Protein AF-A0A819CS83-F1 (afdb_monomer_lite)

Secondary structure (DSSP, 8-state):
-HHHHHHHHHHHHT-HHHHHHHHHHHHHHHHHHSTT---HHHHHHHHHHHHHHHHTT-HHHHHHHHHHHHHHHHHHS-SS-HHHHHHHHHHHHHHHHTT-HHHHHHHHHHHHHHHHHHS-TT-HHHHHHHHHHHHHHHHHHHHHHHHHHHHHHHHHHHHHHHHHHHHHTT---HHHH-HHHHHHHHHHHHHHHHHHHHHHHHHHHHHHHHH-S-HHHHHHS-HHHHHHHHHHHHHHHHHHTHHHHHHEE--TTSPPPEE-TTTTHHHHHHHHHHHHT--

Radius of gyratio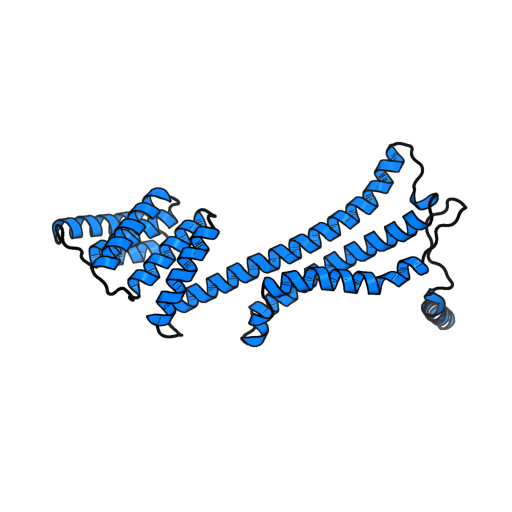n: 30.94 Å; chains: 1; bounding box: 61×45×96 Å

Foldseek 3Di:
DVLQVVLVVCVVVVNLVSSLVSLVVQLVVCCVVQPPHLDLSNLVSLQSNLLSCLVVVVLVSNVVSLVVSLVSCPVPDPPQDLVNLVSLQSQLSSCVSVVVNVRNVVSLVVSQVSCVVHHDPPDPVNVVSVVVVLVVLLVLLLVLLQVQLVVLVVQLVCLVVVQVVCVVVVHQRCQQAPWQSVLVSVLSNVLSNVSNVVSVVVSVLLVCLSPDPDPVSNVCSGSVNSVVCSVVVSVVSSVVSVLSSVQWTHDNPSDGIDGHCPSPVVVVVVVVVVVVVVD

Structure (mmCIF, N/CA/C/O backbone):
data_AF-A0A819CS83-F1
#
_entry.id   AF-A0A819CS83-F1
#
loop_
_atom_site.group_PDB
_atom_site.id
_atom_site.type_symbol
_atom_site.label_atom_id
_atom_site.label_alt_id
_atom_site.label_comp_id
_atom_site.label_asym_id
_atom_site.label_entity_id
_atom_site.label_seq_id
_atom_site.pdbx_PDB_ins_code
_atom_site.Cartn_x
_atom_site.Cartn_y
_atom_site.Cartn_z
_atom_site.occupancy
_atom_site.B_iso_or_equiv
_atom_site.auth_seq_id
_atom_site.auth_comp_id
_atom_site.auth_asym_id
_atom_site.auth_atom_id
_atom_site.pdbx_PDB_model_num
ATOM 1 N N . MET A 1 1 ? -28.043 0.529 27.296 1.00 62.84 1 MET A N 1
ATOM 2 C CA . MET A 1 1 ? -27.694 -0.364 26.162 1.00 62.84 1 MET A CA 1
ATOM 3 C C . MET A 1 1 ? -28.524 -0.115 24.896 1.00 62.84 1 MET A C 1
ATOM 5 O O . MET A 1 1 ? -27.968 -0.261 23.821 1.00 62.84 1 MET A O 1
ATOM 9 N N . ARG A 1 2 ? -29.807 0.292 24.959 1.00 78.94 2 ARG A N 1
ATOM 10 C CA . ARG A 1 2 ? -30.591 0.590 23.735 1.00 78.94 2 ARG A CA 1
ATOM 11 C C . ARG A 1 2 ? -29.992 1.707 22.860 1.00 78.94 2 ARG A C 1
ATOM 13 O O . ARG A 1 2 ? -29.845 1.497 21.664 1.00 78.94 2 ARG A O 1
ATOM 20 N N . SER A 1 3 ? -29.593 2.837 23.455 1.00 85.81 3 SER A N 1
ATOM 21 C CA . SER A 1 3 ? -29.055 3.991 22.706 1.00 85.81 3 SER A CA 1
ATOM 22 C C . SER A 1 3 ? -27.759 3.664 21.938 1.00 85.81 3 SER A C 1
ATOM 24 O O . SER A 1 3 ? -27.675 3.906 20.740 1.00 85.81 3 SER A O 1
ATOM 26 N N . ILE A 1 4 ? -26.791 2.982 22.564 1.00 90.69 4 ILE A N 1
ATOM 27 C CA . ILE A 1 4 ? -25.530 2.624 21.887 1.00 90.69 4 ILE A CA 1
ATOM 28 C C . ILE A 1 4 ? -25.719 1.666 20.703 1.00 90.69 4 ILE A C 1
ATOM 30 O O . ILE A 1 4 ? -25.039 1.798 19.688 1.00 90.69 4 ILE A O 1
ATOM 34 N N . ASN A 1 5 ? -26.677 0.738 20.799 1.00 93.31 5 ASN A N 1
ATOM 35 C CA . ASN A 1 5 ? -26.997 -0.173 19.702 1.00 93.31 5 ASN A CA 1
ATOM 36 C C . ASN A 1 5 ? -27.645 0.568 18.522 1.00 93.31 5 ASN A C 1
ATOM 38 O O . ASN A 1 5 ? -27.337 0.250 17.375 1.00 93.31 5 ASN A O 1
ATOM 42 N N . LEU A 1 6 ? -28.494 1.569 18.794 1.00 93.12 6 LEU A N 1
ATOM 43 C CA . LEU A 1 6 ? -29.037 2.460 17.762 1.00 93.12 6 LEU A CA 1
ATOM 44 C C . LEU A 1 6 ? -27.921 3.265 17.094 1.00 93.12 6 LEU A C 1
ATOM 46 O O . LEU A 1 6 ? -27.863 3.308 15.870 1.00 93.12 6 LEU A O 1
ATOM 50 N N . GLY A 1 7 ? -26.984 3.809 17.877 1.00 93.50 7 GLY A N 1
ATOM 51 C CA . GLY A 1 7 ? -25.816 4.504 17.338 1.00 93.50 7 GLY A CA 1
ATOM 52 C C . GLY A 1 7 ? -25.013 3.637 16.363 1.00 93.50 7 GLY A C 1
ATOM 53 O O . GLY A 1 7 ? -24.691 4.071 15.259 1.00 93.50 7 GLY A O 1
ATOM 54 N N . TRP A 1 8 ? -24.747 2.371 16.707 1.00 93.38 8 TRP A N 1
ATOM 55 C CA . TRP A 1 8 ? -24.086 1.444 15.779 1.00 93.38 8 TRP A CA 1
ATOM 56 C C . TRP A 1 8 ? -24.930 1.096 14.552 1.00 93.38 8 TRP A C 1
ATOM 58 O O . TRP A 1 8 ? -24.361 0.886 13.482 1.00 93.38 8 TRP A O 1
ATOM 68 N N . ASN A 1 9 ? -26.255 1.023 14.684 1.00 94.62 9 ASN A N 1
ATOM 69 C CA . ASN A 1 9 ? -27.144 0.772 13.554 1.00 94.62 9 ASN A CA 1
ATOM 70 C C . ASN A 1 9 ? -27.087 1.931 12.543 1.00 94.62 9 ASN A C 1
ATOM 72 O O . ASN A 1 9 ? -26.753 1.693 11.385 1.00 94.62 9 ASN A O 1
ATOM 76 N N . TYR A 1 10 ? -27.263 3.177 12.994 1.00 94.25 10 TYR A N 1
ATOM 77 C CA . TYR A 1 10 ? -27.145 4.359 12.130 1.00 94.25 10 TYR A CA 1
ATOM 78 C C . TYR A 1 10 ? -25.762 4.489 11.500 1.00 94.25 10 TYR A C 1
ATOM 80 O O . TYR A 1 10 ? -25.649 4.741 10.303 1.00 94.25 10 TYR A O 1
ATOM 88 N N . LYS A 1 11 ? -24.702 4.206 12.267 1.00 92.06 11 LYS A N 1
ATOM 89 C CA . LYS A 1 11 ? -23.339 4.197 11.733 1.00 92.06 11 LYS A CA 1
ATOM 90 C C . LYS A 1 11 ? -23.175 3.200 10.581 1.00 92.06 11 LYS A C 1
ATOM 92 O O . LYS A 1 11 ? -22.537 3.523 9.585 1.00 92.06 11 LYS A O 1
ATOM 97 N N . ARG A 1 12 ? -23.754 1.998 10.688 1.00 91.88 12 ARG A N 1
ATOM 98 C CA . ARG A 1 12 ? -23.726 0.998 9.602 1.00 91.88 12 ARG A CA 1
ATOM 99 C C . ARG A 1 12 ? -24.519 1.437 8.371 1.00 91.88 12 ARG A C 1
ATOM 101 O O . ARG A 1 12 ? -24.162 1.031 7.272 1.00 91.88 12 ARG A O 1
ATOM 108 N N . HIS A 1 13 ? -25.557 2.250 8.554 1.00 92.62 13 HIS A N 1
ATOM 109 C CA . HIS A 1 13 ? -26.349 2.826 7.466 1.00 92.62 13 HIS A CA 1
ATOM 110 C C . HIS A 1 13 ? -25.741 4.104 6.860 1.00 92.62 13 HIS A C 1
ATOM 112 O O . HIS A 1 13 ? -26.272 4.607 5.877 1.00 92.62 13 HIS A O 1
ATOM 118 N N . GLY A 1 14 ? -24.614 4.592 7.389 1.00 89.44 14 GLY A N 1
ATOM 119 C CA . GLY A 1 14 ? -23.891 5.754 6.862 1.00 89.44 14 GLY A CA 1
ATOM 120 C C . GLY A 1 14 ? -24.241 7.087 7.529 1.00 89.44 14 GLY A C 1
ATOM 121 O O . GLY A 1 14 ? -23.553 8.076 7.289 1.00 89.44 14 GLY A O 1
ATOM 122 N N . ASP A 1 15 ? -25.226 7.121 8.430 1.00 94.00 15 ASP A N 1
ATOM 123 C CA . ASP A 1 15 ? -25.610 8.333 9.162 1.00 94.00 15 ASP A CA 1
ATOM 124 C C . ASP A 1 15 ? -24.699 8.572 10.375 1.00 94.00 15 ASP A C 1
ATOM 126 O O . ASP A 1 15 ? -25.064 8.365 11.538 1.00 94.00 15 ASP A O 1
ATOM 130 N N . ALA A 1 16 ? -23.474 9.026 10.102 1.00 92.50 16 ALA A N 1
ATOM 131 C CA . ALA A 1 16 ? -22.459 9.276 11.124 1.00 92.50 16 ALA A CA 1
ATOM 132 C C . ALA A 1 16 ? -22.864 10.378 12.124 1.00 92.50 16 ALA A C 1
ATOM 134 O O . ALA A 1 16 ? -22.590 10.248 13.317 1.00 92.50 16 ALA A O 1
ATOM 135 N N . TYR A 1 17 ? -23.563 11.428 11.679 1.00 93.62 17 TYR A N 1
ATOM 136 C CA . TYR A 1 17 ? -24.048 12.496 12.566 1.00 93.62 17 TYR A CA 1
ATOM 137 C C . TYR A 1 17 ? -25.104 11.995 13.555 1.00 93.62 17 TYR A C 1
ATOM 139 O O . TYR A 1 17 ? -25.034 12.285 14.748 1.00 93.62 17 TYR A O 1
ATOM 147 N N . LEU A 1 18 ? -26.062 11.193 13.085 1.00 94.12 18 LEU A N 1
ATOM 148 C CA . LEU A 1 18 ? -27.103 10.652 13.952 1.00 94.12 18 LEU A CA 1
ATOM 149 C C . LEU A 1 18 ? -26.529 9.603 14.914 1.00 94.12 18 LEU A C 1
ATOM 151 O O . LEU A 1 18 ? -26.854 9.603 16.101 1.00 94.12 18 LEU A O 1
ATOM 155 N N . ALA A 1 19 ? -25.598 8.772 14.437 1.00 95.00 19 ALA A N 1
ATOM 156 C CA . ALA A 1 19 ? -24.839 7.860 15.286 1.00 95.00 19 ALA A CA 1
ATOM 157 C C . ALA A 1 19 ? -24.085 8.597 16.405 1.00 95.00 19 ALA A C 1
ATOM 159 O O . ALA A 1 19 ? -24.117 8.164 17.559 1.00 95.00 19 ALA A O 1
ATOM 160 N N . MET A 1 20 ? -23.451 9.728 16.074 1.00 95.38 20 MET A N 1
ATOM 161 C CA . MET A 1 20 ? -22.732 10.574 17.026 1.00 95.38 20 MET A CA 1
ATOM 162 C C . MET A 1 20 ? -23.639 11.038 18.173 1.00 95.38 20 MET A C 1
ATOM 164 O O . MET A 1 20 ? -23.254 10.910 19.337 1.00 95.38 20 MET A O 1
ATOM 168 N N . ASN A 1 21 ? -24.862 11.483 17.864 1.00 94.81 21 ASN A N 1
ATOM 169 C CA . ASN A 1 21 ? -25.841 11.900 18.872 1.00 94.81 21 ASN A CA 1
ATOM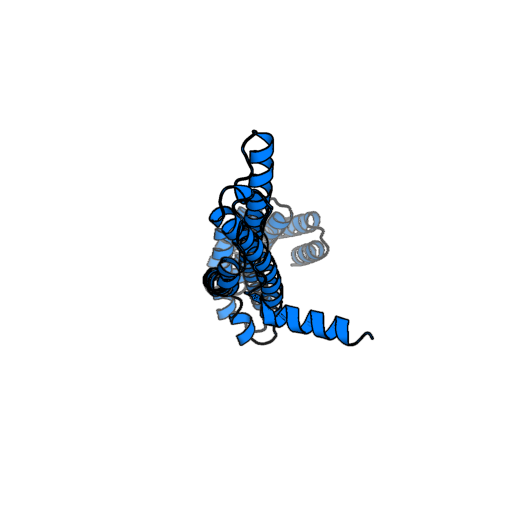 170 C C . ASN A 1 21 ? -26.169 10.760 19.849 1.00 94.81 21 ASN A C 1
ATOM 172 O O . ASN A 1 21 ? -26.029 10.927 21.058 1.00 94.81 21 ASN A O 1
ATOM 176 N N . TYR A 1 22 ? -26.486 9.561 19.346 1.00 96.12 22 TYR A N 1
ATOM 177 C CA . TYR A 1 22 ? -26.774 8.404 20.207 1.00 96.12 22 TYR A CA 1
ATOM 178 C C . TYR A 1 22 ? -25.576 7.974 21.072 1.00 96.12 22 TYR A C 1
ATOM 180 O O . TYR A 1 22 ? -25.746 7.527 22.217 1.00 96.12 22 TYR A O 1
ATOM 188 N N . PHE A 1 23 ? -24.346 8.097 20.562 1.00 95.62 23 PHE A N 1
ATOM 189 C CA . PHE A 1 23 ? -23.158 7.811 21.367 1.00 95.62 23 PHE A CA 1
ATOM 190 C C . PHE A 1 23 ? -22.936 8.855 22.468 1.00 95.62 23 PHE A C 1
ATOM 192 O O . PHE A 1 23 ? -22.615 8.466 23.594 1.00 95.62 23 PHE A O 1
ATOM 199 N N . HIS A 1 24 ? -23.165 10.141 22.189 1.00 94.94 24 HIS A N 1
ATOM 200 C CA . HIS A 1 24 ? -23.132 11.197 23.204 1.00 94.94 24 HIS A CA 1
ATOM 201 C C . HIS A 1 24 ? -24.236 11.039 24.252 1.00 94.94 24 HIS A C 1
ATOM 203 O O . HIS A 1 24 ? -23.943 11.125 25.444 1.00 94.94 24 HIS A O 1
ATOM 209 N N . ASP A 1 25 ? -25.460 10.700 23.846 1.00 94.31 25 ASP A N 1
ATOM 210 C CA . ASP A 1 25 ? -26.559 10.403 24.770 1.00 94.31 25 ASP A CA 1
ATOM 211 C C . ASP A 1 25 ? -26.205 9.238 25.694 1.00 94.31 25 ASP A C 1
ATOM 213 O O . ASP A 1 25 ? -26.416 9.287 26.908 1.00 94.31 25 ASP A O 1
ATOM 217 N N . THR A 1 26 ? -25.616 8.177 25.131 1.00 93.00 26 THR A N 1
ATOM 218 C CA . THR A 1 26 ? -25.138 7.044 25.926 1.00 93.00 26 THR A CA 1
ATOM 219 C C . THR A 1 26 ? -24.071 7.485 26.921 1.00 93.00 26 THR A C 1
ATOM 221 O O . THR A 1 26 ? -24.127 7.071 28.081 1.00 93.00 26 THR A O 1
ATOM 224 N N . LEU A 1 27 ? -23.109 8.307 26.491 1.00 92.50 27 LEU A N 1
ATOM 225 C CA . LEU A 1 27 ? -22.052 8.815 27.359 1.00 92.50 27 LEU A CA 1
ATOM 226 C C . LEU A 1 27 ? -22.635 9.647 28.508 1.00 92.50 27 LEU A C 1
ATOM 228 O O . LEU A 1 27 ? -22.273 9.408 29.656 1.00 92.50 27 LEU A O 1
ATOM 232 N N . HIS A 1 28 ? -23.584 10.539 28.219 1.00 91.69 28 HIS A N 1
ATOM 233 C CA . HIS A 1 28 ? -24.254 11.377 29.212 1.00 91.69 28 HIS A CA 1
ATOM 234 C C . HIS A 1 28 ? -25.037 10.544 30.243 1.00 91.69 28 HIS A C 1
ATOM 236 O O . HIS A 1 28 ? -24.907 10.750 31.450 1.00 91.69 28 HIS A O 1
ATOM 242 N N . ILE A 1 29 ? -25.792 9.533 29.793 1.00 90.69 29 ILE A N 1
ATOM 243 C CA . ILE A 1 29 ? -26.488 8.595 30.692 1.00 90.69 29 ILE A CA 1
ATOM 244 C C . ILE A 1 29 ? -25.482 7.828 31.561 1.00 90.69 29 ILE A C 1
ATOM 246 O O . ILE A 1 29 ? -25.700 7.653 32.759 1.00 90.69 29 ILE A O 1
ATOM 250 N N . CYS A 1 30 ? -24.369 7.373 30.978 1.00 90.19 30 CYS A N 1
ATOM 251 C CA . CYS A 1 30 ? -23.347 6.646 31.724 1.00 90.19 30 CYS A CA 1
ATOM 252 C C . CYS A 1 30 ? -22.641 7.532 32.755 1.00 90.19 30 CYS A C 1
ATOM 254 O O . CYS A 1 30 ? -22.385 7.062 33.855 1.00 90.19 30 CYS A O 1
ATOM 256 N N . GLN A 1 31 ? -22.373 8.799 32.437 1.00 88.00 31 GLN A N 1
ATOM 257 C CA . GLN A 1 31 ? -21.790 9.759 33.379 1.00 88.00 31 GLN A CA 1
ATOM 258 C C . GLN A 1 31 ? -22.708 10.026 34.577 1.00 88.00 31 GLN A C 1
ATOM 260 O O . GLN A 1 31 ? -22.219 10.176 35.692 1.00 88.00 31 GLN A O 1
ATOM 265 N N . ARG A 1 32 ? -24.032 10.029 34.367 1.00 87.81 32 ARG A N 1
ATOM 266 C CA . ARG A 1 32 ? -25.017 10.135 35.456 1.00 87.81 32 ARG A CA 1
ATOM 267 C C . ARG A 1 32 ? -25.084 8.883 36.330 1.00 87.81 32 ARG A C 1
ATOM 269 O O . ARG A 1 32 ? -25.211 9.002 37.541 1.00 87.81 32 ARG A O 1
ATOM 276 N N . ASN A 1 33 ? -25.031 7.702 35.718 1.00 86.31 33 ASN A N 1
ATOM 277 C CA . ASN A 1 33 ? -25.284 6.438 36.418 1.00 86.31 33 ASN A CA 1
ATOM 278 C C . ASN A 1 33 ? -24.028 5.802 37.030 1.00 86.31 33 ASN A C 1
ATOM 280 O O . ASN A 1 33 ? -24.134 5.056 37.997 1.00 86.31 33 ASN A O 1
ATOM 284 N N . TYR A 1 34 ? -22.854 6.054 36.453 1.00 82.31 34 TYR A N 1
ATOM 285 C CA . TYR A 1 34 ? -21.581 5.431 36.825 1.00 82.31 34 TYR A CA 1
ATOM 286 C C . TYR A 1 34 ? -20.554 6.504 37.195 1.00 82.31 34 TYR A C 1
ATOM 288 O O . TYR A 1 34 ? -19.457 6.548 36.638 1.00 82.31 34 TYR A O 1
ATOM 296 N N . PHE A 1 35 ? -20.945 7.408 38.096 1.00 72.94 35 PHE A N 1
ATOM 297 C CA . PHE A 1 35 ? -20.114 8.530 38.519 1.00 72.94 35 PHE A CA 1
ATOM 298 C C . PHE A 1 35 ? -18.756 8.036 39.038 1.00 72.94 35 PHE A C 1
ATOM 300 O O . PHE A 1 35 ? -18.705 7.249 39.979 1.00 72.94 35 PHE A O 1
ATOM 307 N N . ASP A 1 36 ? -17.677 8.480 38.391 1.00 69.88 36 ASP A N 1
ATOM 308 C CA . ASP A 1 36 ? -16.277 8.179 38.735 1.00 69.88 36 ASP A CA 1
ATOM 309 C C . ASP A 1 36 ? -15.884 6.685 38.761 1.00 69.88 36 ASP A C 1
ATOM 311 O O . ASP A 1 36 ? -14.811 6.310 39.231 1.00 69.88 36 ASP A O 1
ATOM 315 N N . ILE A 1 37 ? -16.733 5.811 38.207 1.00 81.06 37 ILE A N 1
ATOM 316 C CA . ILE A 1 37 ? -16.452 4.383 38.056 1.00 81.06 37 ILE A CA 1
ATOM 317 C C . ILE A 1 37 ? -16.131 4.110 36.591 1.00 81.06 37 ILE A C 1
ATOM 319 O O . ILE A 1 37 ? -16.956 4.325 35.695 1.00 81.06 37 ILE A O 1
ATOM 323 N N . ASP A 1 38 ? -14.941 3.563 36.338 1.00 83.56 38 ASP A N 1
ATOM 324 C CA . ASP A 1 38 ? -14.595 3.067 35.013 1.00 83.56 38 ASP A CA 1
ATOM 325 C C . ASP A 1 38 ? -15.545 1.904 34.658 1.00 83.56 38 ASP A C 1
ATOM 327 O O . ASP A 1 38 ? -15.429 0.783 35.151 1.00 83.56 38 ASP A O 1
ATOM 331 N N . HIS A 1 39 ? -16.527 2.175 33.796 1.00 88.06 39 HIS A N 1
ATOM 332 C CA . HIS A 1 39 ? -17.533 1.197 33.388 1.00 88.06 39 HIS A CA 1
ATOM 333 C C . HIS A 1 39 ? -17.411 0.870 31.899 1.00 88.06 39 HIS A C 1
ATOM 335 O O . HIS A 1 39 ? -17.290 1.762 31.056 1.00 88.06 39 HIS A O 1
ATOM 341 N N . SER A 1 40 ? -17.506 -0.417 31.534 1.00 89.19 40 SER A N 1
ATOM 342 C CA . SER A 1 40 ? -17.258 -0.848 30.150 1.00 89.19 40 SER A CA 1
ATOM 343 C C . SER A 1 40 ? -18.157 -0.150 29.125 1.00 89.19 40 SER A C 1
ATOM 345 O O . SER A 1 40 ? -17.707 0.029 27.998 1.00 89.19 40 SER A O 1
ATOM 347 N N . ILE A 1 41 ? -19.398 0.221 29.460 1.00 90.25 41 ILE A N 1
ATOM 348 C CA . ILE A 1 41 ? -20.296 0.910 28.512 1.00 90.25 41 ILE A CA 1
ATOM 349 C C . ILE A 1 41 ? -19.816 2.341 28.242 1.00 90.25 41 ILE A C 1
ATOM 351 O O . ILE A 1 41 ? -19.808 2.756 27.084 1.00 90.25 41 ILE A O 1
ATOM 355 N N . THR A 1 42 ? -19.348 3.056 29.270 1.00 92.25 42 THR A N 1
ATOM 356 C CA . THR A 1 42 ? -18.751 4.394 29.139 1.00 92.25 42 THR A CA 1
ATOM 357 C C . THR A 1 42 ? -17.584 4.353 28.161 1.00 92.25 42 THR A C 1
ATOM 359 O O . THR A 1 42 ? -17.505 5.157 27.235 1.00 92.25 42 THR A O 1
ATOM 362 N N . VAL A 1 43 ? -16.718 3.346 28.303 1.00 93.06 43 VAL A N 1
ATOM 363 C CA . VAL A 1 43 ? -15.560 3.182 27.424 1.00 93.06 43 VAL A CA 1
ATOM 364 C C . VAL A 1 43 ? -15.966 2.866 25.984 1.00 93.06 43 VAL A C 1
ATOM 366 O O . VAL A 1 43 ? -15.404 3.432 25.047 1.00 93.06 43 VAL A O 1
ATOM 369 N N . ILE A 1 44 ? -16.968 2.003 25.786 1.00 93.12 44 ILE A N 1
ATOM 370 C CA . ILE A 1 44 ? -17.481 1.688 24.445 1.00 93.12 44 ILE A CA 1
ATOM 371 C C . ILE A 1 44 ? -18.080 2.942 23.787 1.00 93.12 44 ILE A C 1
ATOM 373 O O . ILE A 1 44 ? -17.848 3.157 22.596 1.00 93.12 44 ILE A O 1
ATOM 377 N N . ALA A 1 45 ? -18.794 3.787 24.538 1.00 94.56 45 ALA A N 1
ATOM 378 C CA . ALA A 1 45 ? -19.320 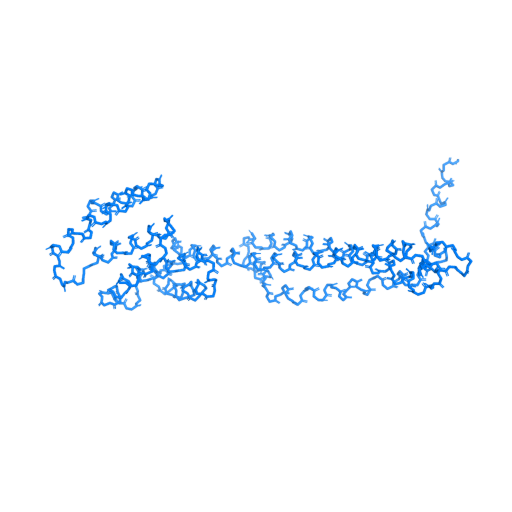5.053 24.029 1.00 94.56 45 ALA A CA 1
ATOM 379 C C . ALA A 1 45 ? -18.185 6.003 23.606 1.00 94.56 45 ALA A C 1
ATOM 381 O O . ALA A 1 45 ? -18.194 6.477 22.475 1.00 94.56 45 ALA A O 1
ATOM 382 N N . LEU A 1 46 ? -17.158 6.194 24.446 1.00 96.00 46 LEU A N 1
ATOM 383 C CA . LEU A 1 46 ? -15.982 7.016 24.115 1.00 96.00 46 LEU A CA 1
ATOM 384 C C . LEU A 1 46 ? -15.268 6.523 22.849 1.00 96.00 46 LEU A C 1
ATOM 386 O O . LEU A 1 46 ? -14.991 7.310 21.948 1.00 96.00 46 LEU A O 1
ATOM 390 N N . VAL A 1 47 ? -14.998 5.217 22.749 1.00 96.12 47 VAL A N 1
ATOM 391 C CA . VAL A 1 47 ? -14.343 4.640 21.564 1.00 96.12 47 VAL A CA 1
ATOM 392 C C . VAL A 1 47 ? -15.218 4.799 20.318 1.00 96.12 47 VAL A C 1
ATOM 394 O O . VAL A 1 47 ? -14.691 5.087 19.247 1.00 96.12 47 VAL A O 1
ATOM 397 N N . SER A 1 48 ? -16.541 4.667 20.448 1.00 96.12 48 SER A N 1
ATOM 398 C CA . SER A 1 48 ? -17.477 4.839 19.329 1.00 96.12 48 SER A CA 1
ATOM 399 C C . SER A 1 48 ? -17.573 6.298 18.870 1.00 96.12 48 SER A C 1
ATOM 401 O O . SER A 1 48 ? -17.615 6.543 17.666 1.00 96.12 48 SER A O 1
ATOM 403 N N . ILE A 1 49 ? -17.532 7.268 19.791 1.00 96.69 49 ILE A N 1
ATOM 404 C CA . ILE A 1 49 ? -17.426 8.701 19.464 1.00 96.69 49 ILE A CA 1
ATOM 405 C C . ILE A 1 49 ? -16.118 8.968 18.723 1.00 96.69 49 ILE A C 1
ATOM 407 O O . ILE A 1 49 ? -16.125 9.621 17.683 1.00 96.69 49 ILE A O 1
ATOM 411 N N . GLY A 1 50 ? -14.999 8.429 19.214 1.00 96.81 50 GLY A N 1
ATOM 412 C CA . GLY A 1 50 ? -13.699 8.608 18.573 1.00 96.81 50 GLY A CA 1
ATOM 413 C C . GLY A 1 50 ? -13.643 8.019 17.158 1.00 96.81 50 GLY A C 1
ATOM 414 O O . GLY A 1 50 ? -13.202 8.672 16.214 1.00 96.81 50 GLY A O 1
ATOM 415 N N . ASP A 1 51 ? -14.168 6.808 16.985 1.00 95.31 51 ASP A N 1
ATOM 416 C CA . ASP A 1 51 ? -14.275 6.135 15.687 1.00 95.31 51 ASP A CA 1
ATOM 417 C C . ASP A 1 51 ? -15.216 6.885 14.727 1.00 95.31 51 ASP A C 1
ATOM 419 O O . ASP A 1 51 ? -14.906 7.058 13.559 1.00 95.31 51 ASP A O 1
ATOM 423 N N . THR A 1 52 ? -16.347 7.401 15.209 1.00 95.88 52 THR A N 1
ATOM 424 C CA . THR A 1 52 ? -17.279 8.189 14.375 1.00 95.88 52 THR A CA 1
ATOM 425 C C . THR A 1 52 ? -16.712 9.567 14.041 1.00 95.88 52 THR A C 1
ATOM 427 O O . THR A 1 52 ? -16.900 10.057 12.938 1.00 95.88 52 THR A O 1
ATOM 430 N N . SER A 1 53 ? -15.933 10.166 14.945 1.00 96.12 53 SER A N 1
ATOM 431 C CA . SER A 1 53 ? -15.200 11.409 14.672 1.00 96.12 53 SER A CA 1
ATOM 432 C C . SER A 1 53 ? -14.131 11.196 13.598 1.00 96.12 53 SER A C 1
ATOM 434 O O . SER A 1 53 ? -13.883 12.093 12.804 1.00 96.12 53 SER A O 1
ATOM 436 N N . THR A 1 54 ? -13.536 9.998 13.538 1.00 93.88 54 THR A N 1
ATOM 437 C CA . THR A 1 54 ? -12.629 9.589 12.451 1.00 93.88 54 THR A CA 1
ATOM 438 C C . THR A 1 54 ? -13.371 9.458 11.119 1.00 93.88 54 THR A C 1
ATOM 440 O O . THR A 1 54 ? -12.793 9.689 10.064 1.00 93.88 54 THR A O 1
ATOM 443 N N . ASP A 1 55 ? -14.649 9.079 11.139 1.00 91.88 55 ASP A N 1
ATOM 444 C CA . ASP A 1 55 ? -15.493 9.012 9.938 1.00 91.88 55 ASP A CA 1
ATOM 445 C C . ASP A 1 55 ? -15.979 10.375 9.449 1.00 91.88 55 ASP A C 1
ATOM 447 O O . ASP A 1 55 ? -16.244 10.526 8.263 1.00 91.88 55 ASP A O 1
ATOM 451 N N . LEU A 1 56 ? -16.025 11.361 10.341 1.00 93.62 56 LEU A N 1
ATOM 452 C CA . LEU A 1 56 ? -16.364 12.754 10.049 1.00 93.62 56 LEU A CA 1
ATOM 453 C C . LEU A 1 56 ? -15.126 13.645 9.825 1.00 93.62 56 LEU A C 1
ATOM 455 O O . LEU A 1 56 ? -15.248 14.866 9.853 1.00 93.62 56 LEU A O 1
ATOM 459 N N . ASP A 1 57 ? -13.934 13.057 9.689 1.00 92.69 57 ASP A N 1
ATOM 460 C CA . ASP A 1 57 ? -12.646 13.752 9.526 1.00 92.69 57 ASP A CA 1
ATOM 461 C C . ASP A 1 57 ? -12.286 14.751 10.653 1.00 92.69 57 ASP A C 1
ATOM 463 O O . ASP A 1 57 ? -11.382 15.581 10.527 1.00 92.69 57 ASP A O 1
ATOM 467 N N . VAL A 1 58 ? -12.925 14.637 11.825 1.00 95.25 58 VAL A N 1
ATOM 468 C CA . VAL A 1 58 ? -12.627 15.441 13.024 1.00 95.25 58 VAL A CA 1
ATOM 469 C C . VAL A 1 58 ? -11.550 14.744 13.857 1.00 95.25 58 VAL A C 1
ATOM 471 O O . VAL A 1 58 ? -11.771 14.207 14.947 1.00 95.25 58 VAL A O 1
ATOM 474 N N . TYR A 1 59 ? -10.343 14.743 13.308 1.00 93.31 59 TYR A N 1
ATOM 475 C CA . TYR A 1 59 ? -9.221 13.925 13.760 1.00 93.31 59 TYR A CA 1
ATOM 476 C C . TYR A 1 59 ? -8.728 14.184 15.187 1.00 93.31 59 TYR A C 1
ATOM 478 O O . TYR A 1 59 ? -8.361 13.241 15.893 1.00 93.31 59 TYR A O 1
ATOM 486 N N . GLN A 1 60 ? -8.708 15.442 15.630 1.00 94.31 60 GLN A N 1
ATOM 487 C CA . GLN A 1 60 ? -8.223 15.774 16.970 1.00 94.31 60 GLN A CA 1
ATOM 488 C C . GLN A 1 60 ? -9.187 15.259 18.047 1.00 94.31 60 GLN A C 1
ATOM 490 O O . GLN A 1 60 ? -8.762 14.575 18.979 1.00 94.31 60 GLN A O 1
ATOM 495 N N . ASN A 1 61 ? -10.493 15.477 17.854 1.00 92.94 61 ASN A N 1
ATOM 496 C CA . ASN A 1 61 ? -11.523 14.923 18.732 1.00 92.94 61 ASN A CA 1
ATOM 497 C C . ASN A 1 61 ? -11.463 13.394 18.736 1.00 92.94 61 ASN A C 1
ATOM 499 O O . ASN A 1 61 ? -11.491 12.779 19.803 1.00 92.94 61 ASN A O 1
ATOM 503 N N . ALA A 1 62 ? -11.320 12.778 17.559 1.00 96.00 62 ALA A N 1
ATOM 504 C CA . ALA A 1 62 ? -11.172 11.335 17.444 1.00 96.00 62 ALA A CA 1
ATOM 505 C C . ALA A 1 62 ? -10.029 10.801 18.316 1.00 96.00 62 ALA A C 1
ATOM 507 O O . ALA A 1 62 ? -10.221 9.866 19.098 1.00 96.00 62 ALA A O 1
ATOM 508 N N . LEU A 1 63 ? -8.855 11.431 18.228 1.00 96.75 63 LEU A N 1
ATOM 509 C CA . LEU A 1 63 ? -7.678 11.044 18.994 1.00 96.75 63 LEU A CA 1
ATOM 510 C C . LEU A 1 63 ? -7.915 11.144 20.504 1.00 96.75 63 LEU A C 1
ATOM 512 O O . LEU A 1 63 ? -7.534 10.233 21.242 1.00 96.75 63 LEU A O 1
ATOM 516 N N . ASP A 1 64 ? -8.534 12.229 20.961 1.00 96.88 64 ASP A N 1
ATOM 517 C CA . ASP A 1 64 ? -8.776 12.476 22.382 1.00 96.88 64 ASP A CA 1
ATOM 518 C C . ASP A 1 64 ? -9.766 11.468 22.970 1.00 96.88 64 ASP A C 1
ATOM 520 O O . ASP A 1 64 ? -9.499 10.871 24.018 1.00 96.88 64 ASP A O 1
ATOM 524 N N . TYR A 1 65 ? -10.872 11.203 22.270 1.00 97.06 65 TYR A N 1
ATOM 525 C CA . TYR A 1 65 ? -11.861 10.209 22.689 1.00 97.06 65 TYR A CA 1
ATOM 526 C C . TYR A 1 65 ? -11.300 8.781 22.669 1.00 97.06 65 TYR A C 1
ATOM 528 O O . TYR A 1 65 ? -11.482 8.039 23.640 1.00 97.06 65 TYR A O 1
ATOM 536 N N . LEU A 1 66 ? -10.554 8.404 21.622 1.00 96.81 66 LEU A N 1
ATOM 537 C CA . LEU A 1 66 ? -9.899 7.093 21.551 1.00 96.81 66 LEU A CA 1
ATOM 538 C C . LEU A 1 66 ? -8.854 6.916 22.659 1.00 96.81 66 LEU A C 1
ATOM 540 O O . LEU A 1 66 ? -8.802 5.851 23.273 1.00 96.81 66 LEU A O 1
ATOM 544 N N . LYS A 1 67 ? -8.049 7.944 22.972 1.00 96.94 67 LYS A N 1
ATOM 545 C CA . LYS A 1 67 ? -7.073 7.902 24.079 1.00 96.94 67 LYS A 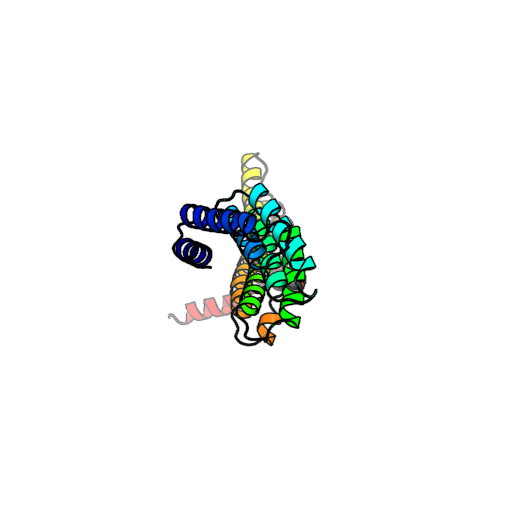CA 1
ATOM 546 C C . LYS A 1 67 ? -7.745 7.733 25.432 1.00 96.94 67 LYS A C 1
ATOM 548 O O . LYS A 1 67 ? -7.319 6.863 26.193 1.00 96.94 67 LYS A O 1
ATOM 553 N N . LYS A 1 68 ? -8.791 8.516 25.713 1.00 95.19 68 LYS A N 1
ATOM 554 C CA . LYS A 1 68 ? -9.568 8.400 26.957 1.00 95.19 68 LYS A CA 1
ATOM 555 C C . LYS A 1 68 ? -10.137 6.990 27.105 1.00 95.19 68 LYS A C 1
ATOM 557 O O . LYS A 1 68 ? -9.892 6.331 28.113 1.00 95.19 68 LYS A O 1
ATOM 562 N N . GLY A 1 69 ? -10.801 6.484 26.064 1.00 94.62 69 GLY A N 1
ATOM 563 C CA . GLY A 1 69 ? -11.363 5.136 26.084 1.00 94.62 69 GLY A CA 1
ATOM 564 C C . GLY A 1 69 ? -10.297 4.043 26.248 1.00 94.62 69 GLY A C 1
ATOM 565 O O . GLY A 1 69 ? -10.444 3.128 27.054 1.00 94.62 69 GLY A O 1
ATOM 566 N N . PHE A 1 70 ? -9.169 4.160 25.548 1.00 95.19 70 PHE A N 1
ATOM 567 C CA . PHE A 1 70 ? -8.067 3.203 25.646 1.00 95.19 70 PHE A CA 1
ATOM 568 C C . PHE A 1 70 ? -7.447 3.138 27.048 1.00 95.19 70 PHE A C 1
ATOM 570 O O . PHE A 1 70 ? -7.154 2.048 27.541 1.00 95.19 70 PHE A O 1
ATOM 577 N N . GLN A 1 71 ? -7.256 4.288 27.701 1.00 94.44 71 GLN A N 1
ATOM 578 C CA . GLN A 1 71 ? -6.735 4.350 29.068 1.00 94.44 71 GLN A CA 1
ATOM 579 C C . GLN A 1 71 ? -7.693 3.700 30.068 1.00 94.44 71 GLN A C 1
ATOM 581 O O . GLN A 1 71 ? -7.242 2.919 30.902 1.00 94.44 71 GLN A O 1
ATOM 586 N N . MET A 1 72 ? -8.999 3.953 29.946 1.00 93.69 72 MET A N 1
ATOM 587 C CA . MET A 1 72 ? -9.999 3.308 30.799 1.00 93.69 72 MET A CA 1
ATOM 588 C C . MET A 1 72 ? -10.036 1.794 30.565 1.00 93.69 72 MET A C 1
ATOM 590 O O . MET A 1 72 ? -9.951 1.034 31.524 1.00 93.69 72 MET A O 1
ATOM 594 N N . PHE A 1 73 ? -10.062 1.319 29.309 1.00 93.94 73 PHE A N 1
ATOM 595 C CA . PHE A 1 73 ? -10.023 -0.125 29.036 1.00 93.94 73 PHE A CA 1
ATOM 596 C C . PHE A 1 73 ? -8.794 -0.810 29.636 1.00 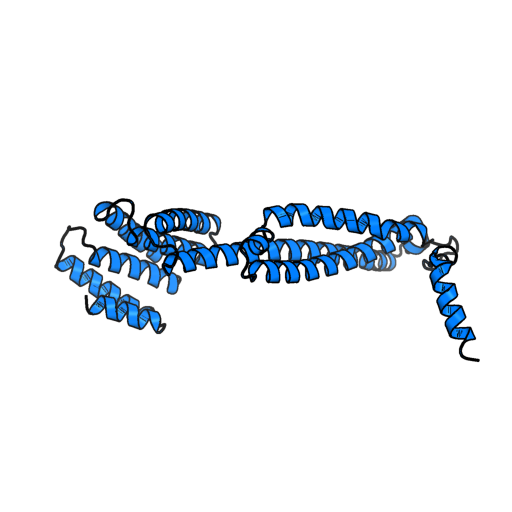93.94 73 PHE A C 1
ATOM 598 O O . PHE A 1 73 ? -8.920 -1.930 30.116 1.00 93.94 73 PHE A O 1
ATOM 605 N N . LYS A 1 74 ? -7.633 -0.149 29.660 1.00 92.62 74 LYS A N 1
ATOM 606 C CA . LYS A 1 74 ? -6.434 -0.683 30.322 1.00 92.62 74 LYS A CA 1
ATOM 607 C C . LYS A 1 74 ? -6.557 -0.810 31.843 1.00 92.62 74 LYS A C 1
ATOM 609 O O . LYS A 1 74 ? -5.808 -1.591 32.416 1.00 92.62 74 LYS A O 1
ATOM 614 N N . ARG A 1 75 ? -7.437 -0.038 32.488 1.00 92.62 75 ARG A N 1
ATOM 615 C CA . ARG A 1 75 ? -7.688 -0.114 33.936 1.00 92.62 75 ARG A CA 1
ATOM 616 C C . ARG A 1 75 ? -8.700 -1.202 34.285 1.00 92.62 75 ARG A C 1
ATOM 618 O O . ARG A 1 75 ? -8.509 -1.898 35.272 1.00 92.62 75 ARG A O 1
ATOM 625 N N . ILE A 1 76 ? -9.752 -1.357 33.475 1.00 93.19 76 ILE A N 1
ATOM 626 C CA . ILE A 1 76 ? -10.876 -2.262 33.787 1.00 93.19 76 ILE A CA 1
ATOM 627 C C . ILE A 1 76 ? -10.788 -3.650 33.162 1.00 93.19 76 ILE A C 1
ATOM 629 O O . ILE A 1 76 ? -11.545 -4.539 33.545 1.00 93.19 76 ILE A O 1
ATOM 633 N N . LEU A 1 77 ? -9.927 -3.842 32.166 1.00 90.44 77 LEU A N 1
ATOM 634 C CA . LEU A 1 77 ? -9.763 -5.122 31.489 1.00 90.44 77 LEU A CA 1
ATOM 635 C C . LEU A 1 77 ? -8.350 -5.653 31.712 1.00 90.44 77 LEU A C 1
ATOM 637 O O . LEU A 1 77 ? -7.407 -4.866 31.826 1.00 90.44 77 LEU A O 1
ATOM 641 N N . PRO A 1 78 ? -8.173 -6.986 31.707 1.00 88.44 78 PRO A N 1
ATOM 642 C CA . PRO A 1 78 ? -6.845 -7.568 31.682 1.00 88.44 78 PRO A CA 1
ATOM 643 C C . PRO A 1 78 ? -6.061 -7.048 30.475 1.00 88.44 78 PRO A C 1
ATOM 645 O O . PRO A 1 78 ? -6.618 -6.723 29.422 1.00 88.44 78 PRO A O 1
ATOM 648 N N . SER A 1 79 ? -4.738 -7.013 30.626 1.00 82.06 79 SER A N 1
ATOM 649 C CA . SER A 1 79 ? -3.814 -6.472 29.625 1.00 82.06 79 SER A CA 1
ATOM 650 C C . SER A 1 79 ? -3.947 -7.123 28.248 1.00 82.06 79 SER A C 1
ATOM 652 O O . SER A 1 79 ? -3.559 -6.504 27.262 1.00 82.06 79 SER A O 1
ATOM 654 N N . GLN A 1 80 ? -4.503 -8.335 28.177 1.00 83.12 80 GLN A N 1
ATOM 655 C CA . GLN A 1 80 ? -4.804 -9.094 26.969 1.00 83.12 80 GLN A CA 1
ATOM 656 C C . GLN A 1 80 ? -6.319 -9.277 26.828 1.00 83.12 80 GLN A C 1
ATOM 658 O O . GLN A 1 80 ? -6.887 -10.271 27.269 1.00 83.12 80 GLN A O 1
ATOM 663 N N . HIS A 1 81 ? -6.984 -8.298 26.216 1.00 86.12 81 HIS A N 1
ATOM 664 C CA . HIS A 1 81 ? -8.423 -8.333 25.969 1.00 86.12 81 HIS A CA 1
ATOM 665 C C . HIS A 1 81 ? -8.790 -7.842 24.559 1.00 86.12 81 HIS A C 1
ATOM 667 O O . HIS A 1 81 ? -8.309 -6.803 24.101 1.00 86.12 81 HIS A O 1
ATOM 673 N N . THR A 1 82 ? -9.726 -8.531 23.903 1.00 85.25 82 THR A N 1
ATOM 674 C CA . THR A 1 82 ? -10.224 -8.262 22.537 1.00 85.25 82 THR A CA 1
ATOM 675 C C . THR A 1 82 ? -10.645 -6.802 22.324 1.00 85.25 82 THR A C 1
ATOM 677 O O . THR A 1 82 ? -10.310 -6.189 21.317 1.00 85.25 82 THR A O 1
ATOM 680 N N . LYS A 1 83 ? -11.332 -6.195 23.302 1.00 88.94 83 LYS A N 1
ATOM 681 C CA . LYS A 1 83 ? -11.725 -4.769 23.257 1.00 88.94 83 LYS A CA 1
ATOM 682 C C . LYS A 1 83 ? -10.533 -3.807 23.141 1.00 88.94 83 LYS A C 1
ATOM 684 O O . LYS A 1 83 ? -10.639 -2.829 22.412 1.00 88.94 83 LYS A O 1
ATOM 689 N N . ILE A 1 84 ? -9.406 -4.096 23.800 1.00 90.19 84 ILE A N 1
ATOM 690 C CA . ILE A 1 84 ? -8.190 -3.273 23.698 1.00 90.19 84 ILE A CA 1
ATOM 691 C C . ILE A 1 84 ? -7.586 -3.418 22.294 1.00 90.19 84 ILE A C 1
ATOM 693 O O . ILE A 1 84 ? -7.210 -2.412 21.692 1.00 90.19 84 ILE A O 1
ATOM 697 N N . ALA A 1 85 ? -7.556 -4.640 21.743 1.00 88.56 85 ALA A N 1
ATOM 698 C CA . ALA A 1 85 ? -7.122 -4.878 20.365 1.00 88.56 85 ALA A CA 1
ATOM 699 C C . ALA A 1 85 ? -7.979 -4.083 19.365 1.00 88.56 85 ALA A C 1
ATOM 701 O O . ALA A 1 85 ? -7.437 -3.369 18.525 1.00 88.56 85 ALA A O 1
ATOM 702 N N . ASN A 1 86 ? -9.306 -4.094 19.526 1.00 87.50 86 ASN A N 1
ATOM 703 C CA . ASN A 1 86 ? -10.218 -3.324 18.676 1.00 87.50 86 ASN A CA 1
ATOM 704 C C . ASN A 1 86 ? -9.969 -1.811 18.766 1.00 87.50 86 ASN A C 1
ATOM 706 O O . ASN A 1 86 ? -9.993 -1.127 17.747 1.00 87.50 86 ASN A O 1
ATOM 710 N N . THR A 1 87 ? -9.682 -1.267 19.953 1.00 92.00 87 THR A N 1
ATOM 711 C CA . THR A 1 87 ? -9.320 0.154 20.085 1.00 92.00 87 THR A CA 1
ATOM 712 C C . THR A 1 87 ? -8.002 0.482 19.374 1.00 92.00 87 THR A C 1
ATOM 714 O O . THR A 1 87 ? -7.877 1.564 18.805 1.00 92.00 87 THR A O 1
ATOM 717 N N . LEU A 1 88 ? -7.035 -0.443 19.337 1.00 92.75 88 LEU A N 1
ATOM 718 C CA . LEU A 1 88 ? -5.799 -0.270 18.563 1.00 92.75 88 LEU A CA 1
ATOM 719 C C . LEU A 1 88 ? -6.063 -0.213 17.049 1.00 92.75 88 LEU A C 1
ATOM 721 O O . LEU A 1 88 ? -5.409 0.580 16.376 1.00 92.75 88 LEU A O 1
ATOM 725 N N . ILE A 1 89 ? -7.047 -0.963 16.530 1.00 89.00 89 ILE A N 1
ATOM 726 C CA . ILE A 1 89 ? -7.521 -0.822 15.134 1.00 89.00 89 ILE A CA 1
ATOM 727 C C . ILE A 1 89 ? -8.068 0.586 14.901 1.00 89.00 89 ILE A C 1
ATOM 729 O O . ILE A 1 89 ? -7.776 1.214 13.893 1.00 89.00 89 ILE A O 1
ATOM 733 N N . LYS A 1 90 ? -8.824 1.137 15.857 1.00 92.56 90 LYS A N 1
ATOM 734 C CA . LYS A 1 90 ? -9.381 2.490 15.702 1.00 92.56 90 LYS A CA 1
ATOM 735 C C . LYS A 1 90 ? -8.302 3.569 15.641 1.00 92.56 90 LYS A C 1
ATOM 737 O O . LYS A 1 90 ? -8.434 4.508 14.864 1.00 92.56 90 LYS A O 1
ATOM 742 N N . PHE A 1 91 ? -7.215 3.420 16.401 1.00 94.94 91 PHE A N 1
ATOM 743 C CA . PHE A 1 91 ? -6.047 4.293 16.249 1.00 94.94 91 PHE A CA 1
ATOM 744 C C . PHE A 1 91 ? -5.369 4.133 14.893 1.00 94.94 91 PHE A C 1
ATOM 746 O O . PHE A 1 91 ? -4.950 5.126 14.310 1.00 94.94 91 PHE A O 1
ATOM 753 N N . GLU A 1 92 ? -5.231 2.901 14.414 1.00 92.25 92 GLU A N 1
ATOM 754 C CA . GLU A 1 92 ? -4.666 2.617 13.099 1.00 92.25 92 GLU A CA 1
ATOM 755 C C . GLU A 1 92 ? -5.472 3.311 11.993 1.00 92.25 92 GLU A C 1
ATOM 757 O O . GLU A 1 92 ? -4.896 4.160 11.320 1.00 92.25 92 GLU A O 1
ATOM 762 N N . ASN A 1 93 ? -6.791 3.097 11.925 1.00 90.06 93 ASN A N 1
ATOM 763 C CA . ASN A 1 93 ? -7.694 3.775 10.986 1.00 90.06 93 ASN A CA 1
ATOM 764 C C . ASN A 1 93 ? -7.603 5.311 11.087 1.00 90.06 93 ASN A C 1
ATOM 766 O O . ASN A 1 93 ? -7.502 6.007 10.080 1.00 90.06 93 ASN A O 1
ATOM 770 N N . LEU A 1 94 ? -7.572 5.859 12.309 1.00 94.31 94 LEU A N 1
ATOM 771 C CA . LEU A 1 94 ? -7.405 7.298 12.527 1.00 94.31 94 LEU A CA 1
ATOM 772 C C . LEU A 1 94 ? -6.109 7.836 11.905 1.00 94.31 94 LEU A C 1
ATOM 774 O O . LEU A 1 94 ? -6.120 8.880 11.252 1.00 94.31 94 LEU A O 1
ATOM 778 N N . PHE A 1 95 ? -4.985 7.156 12.129 1.00 93.06 95 PHE A N 1
ATOM 779 C CA . PHE A 1 95 ? -3.704 7.590 11.577 1.00 93.06 95 PHE A CA 1
ATOM 780 C C . PHE A 1 95 ? -3.583 7.312 10.079 1.00 93.06 95 PHE A C 1
ATOM 782 O O . PHE A 1 95 ? -2.901 8.078 9.400 1.00 93.06 95 PHE A O 1
ATOM 789 N N . ASP A 1 96 ? -4.240 6.271 9.568 1.00 87.12 96 ASP A N 1
ATOM 790 C CA . ASP A 1 96 ? -4.294 5.968 8.138 1.00 87.12 96 ASP A CA 1
ATOM 791 C C . ASP A 1 96 ? -5.054 7.063 7.376 1.00 87.12 96 ASP A C 1
ATOM 793 O O . ASP A 1 96 ? -4.510 7.642 6.436 1.00 87.12 96 ASP A O 1
ATOM 797 N N . LYS A 1 97 ? -6.231 7.487 7.867 1.00 88.19 97 LYS A N 1
ATOM 798 C CA . LYS A 1 97 ? -6.976 8.623 7.287 1.00 88.19 97 LYS A CA 1
ATOM 799 C C . LYS A 1 97 ? -6.219 9.951 7.350 1.00 88.19 97 LYS A C 1
ATOM 801 O O . LYS A 1 97 ? -6.308 10.761 6.434 1.00 88.19 97 LYS A O 1
ATOM 806 N N . GLN A 1 98 ? -5.393 10.154 8.377 1.00 88.75 98 GLN A N 1
ATOM 807 C CA . GLN A 1 98 ? -4.479 11.304 8.454 1.00 88.75 98 GLN A CA 1
ATOM 808 C C . GLN A 1 98 ? -3.239 11.178 7.550 1.00 88.75 98 GLN A C 1
ATOM 810 O O . GLN A 1 98 ? -2.367 12.044 7.592 1.00 88.75 98 GLN A O 1
ATOM 815 N N . SER A 1 99 ? -3.101 10.099 6.771 1.00 84.44 99 SER A N 1
ATOM 816 C CA . SER A 1 99 ? -1.901 9.794 5.978 1.00 84.44 99 SER A CA 1
ATOM 817 C C . SER A 1 99 ? -0.611 9.673 6.814 1.00 84.44 99 SER A C 1
ATOM 819 O O . SER A 1 99 ? 0.505 9.771 6.301 1.00 84.44 99 SER A O 1
ATOM 821 N N . LEU A 1 100 ? -0.730 9.412 8.121 1.00 86.19 100 LEU A N 1
ATOM 822 C CA . LEU A 1 100 ? 0.386 9.221 9.052 1.00 86.19 100 LEU A CA 1
ATOM 823 C C . LEU A 1 100 ? 0.778 7.738 9.131 1.00 86.19 100 LEU A C 1
ATOM 825 O O . LEU A 1 100 ? 0.734 7.110 10.195 1.00 86.19 100 LEU A O 1
ATOM 829 N N . LEU A 1 101 ? 1.229 7.195 7.997 1.00 80.25 101 LEU A N 1
ATOM 830 C CA . LEU A 1 101 ? 1.482 5.763 7.777 1.00 80.25 101 LEU A CA 1
ATOM 831 C C . LEU A 1 101 ? 2.354 5.106 8.865 1.00 80.25 101 LEU A C 1
ATOM 833 O O . LEU A 1 101 ? 2.045 4.024 9.359 1.00 80.25 101 LEU A O 1
ATOM 837 N N . ASN A 1 102 ? 3.427 5.775 9.298 1.00 83.50 102 ASN A N 1
ATOM 838 C CA . ASN A 1 102 ? 4.331 5.241 10.326 1.00 83.50 102 ASN A CA 1
ATOM 839 C C . ASN A 1 102 ? 3.619 5.006 11.666 1.00 83.50 102 ASN A C 1
ATOM 841 O O . ASN A 1 102 ? 3.919 4.047 12.381 1.00 83.50 102 ASN A O 1
ATOM 845 N N . ARG A 1 103 ? 2.669 5.881 12.019 1.00 88.31 103 ARG A N 1
ATOM 846 C CA . ARG A 1 103 ? 1.867 5.726 13.236 1.00 88.31 103 ARG A CA 1
ATOM 847 C C . ARG A 1 103 ? 0.817 4.639 13.038 1.00 88.31 103 ARG A C 1
ATOM 849 O O . ARG A 1 103 ? 0.713 3.780 13.911 1.00 88.31 103 ARG A O 1
ATOM 856 N N . ALA A 1 104 ? 0.131 4.621 11.894 1.00 87.06 104 ALA A N 1
ATOM 857 C CA . ALA A 1 104 ? -0.845 3.585 11.556 1.00 87.06 104 ALA A CA 1
ATOM 858 C C . ALA A 1 104 ? -0.230 2.178 11.662 1.00 87.06 104 ALA A C 1
ATOM 860 O O . ALA A 1 104 ? -0.702 1.353 12.442 1.00 87.06 104 ALA A O 1
ATOM 861 N N . ILE A 1 105 ? 0.926 1.947 11.025 1.00 86.25 105 ILE A N 1
ATOM 862 C CA . ILE A 1 105 ? 1.665 0.670 11.070 1.00 86.25 105 ILE A CA 1
ATOM 863 C C . ILE A 1 105 ? 2.041 0.258 12.505 1.00 86.25 105 ILE A C 1
ATOM 865 O O . ILE A 1 105 ? 1.996 -0.925 12.852 1.00 86.25 105 ILE A O 1
ATOM 869 N N . LYS A 1 106 ? 2.400 1.212 13.372 1.00 90.12 106 LYS A N 1
ATOM 870 C CA . LYS A 1 106 ? 2.753 0.921 14.771 1.00 90.12 106 LYS A CA 1
ATOM 871 C C . LYS A 1 106 ? 1.551 0.409 15.572 1.00 90.12 106 LYS A C 1
ATOM 873 O O . LYS A 1 106 ? 1.678 -0.574 16.314 1.00 90.12 106 LYS A O 1
ATOM 878 N N . TYR A 1 107 ? 0.403 1.073 15.443 1.00 90.81 107 TYR A N 1
ATOM 879 C CA . TYR A 1 107 ? -0.832 0.670 16.125 1.00 90.81 107 TYR A CA 1
ATOM 880 C C . TYR A 1 107 ? -1.397 -0.621 15.542 1.00 90.81 107 TYR A C 1
ATOM 882 O O . TYR A 1 107 ? -1.764 -1.515 16.305 1.00 90.81 107 TYR A O 1
ATOM 890 N N . TYR A 1 108 ? -1.327 -0.766 14.219 1.00 88.00 108 TYR A N 1
ATOM 891 C CA . TYR A 1 108 ? -1.626 -1.995 13.502 1.00 88.00 108 TYR A CA 1
ATOM 892 C C . TYR A 1 108 ? -0.867 -3.195 14.090 1.00 88.00 108 TYR A C 1
ATOM 894 O O . TYR A 1 108 ? -1.476 -4.173 14.519 1.00 88.00 108 TYR A O 1
ATOM 902 N N . HIS A 1 109 ? 0.468 -3.117 14.170 1.00 87.94 109 HIS A N 1
ATOM 903 C CA . HIS A 1 109 ? 1.299 -4.221 14.666 1.00 87.94 109 HIS A CA 1
ATOM 904 C C . HIS A 1 109 ? 0.992 -4.583 16.117 1.00 87.94 109 HIS A C 1
ATOM 906 O O . HIS A 1 109 ? 0.958 -5.762 16.475 1.00 87.94 109 HIS A O 1
ATOM 912 N N . SER A 1 110 ? 0.773 -3.563 16.945 1.00 89.75 110 SER A N 1
ATOM 913 C CA . SER A 1 110 ? 0.453 -3.741 18.361 1.00 89.75 110 SER A CA 1
ATOM 914 C C . SER A 1 110 ? -0.908 -4.422 18.529 1.00 89.75 110 SER A C 1
ATOM 916 O O . SER A 1 110 ? -1.032 -5.366 19.308 1.00 89.75 110 SER A O 1
ATOM 918 N N . GLY A 1 111 ? -1.908 -3.988 17.760 1.00 88.00 111 GLY A N 1
ATOM 919 C CA . GLY A 1 111 ? -3.241 -4.576 17.746 1.00 88.00 111 GLY A CA 1
ATOM 920 C C . GLY A 1 111 ? -3.260 -6.003 17.193 1.00 88.00 111 GLY A C 1
ATOM 921 O O . GLY A 1 111 ? -3.848 -6.885 17.811 1.00 88.00 111 GLY A O 1
ATOM 922 N N . TYR A 1 112 ? -2.538 -6.265 16.100 1.00 87.25 112 TYR A N 1
ATOM 923 C CA . TYR A 1 112 ? -2.436 -7.598 15.502 1.00 87.25 112 TYR A CA 1
ATOM 924 C C . TYR A 1 112 ? -1.835 -8.611 16.476 1.00 87.25 112 TYR A C 1
ATOM 926 O O . TYR A 1 112 ? -2.415 -9.671 16.697 1.00 87.25 112 TYR A O 1
ATOM 934 N N . LYS A 1 113 ? -0.709 -8.263 17.118 1.00 88.31 113 LYS A N 1
ATOM 935 C CA . LYS A 1 113 ? -0.065 -9.122 18.124 1.00 88.31 113 LYS A CA 1
ATOM 936 C C . LYS A 1 113 ? -1.029 -9.468 19.258 1.00 88.31 113 LYS A C 1
ATOM 938 O O . LYS A 1 113 ? -1.034 -10.588 19.752 1.00 88.31 113 LYS A O 1
ATOM 943 N N . MET A 1 114 ? -1.855 -8.508 19.658 1.00 87.19 114 MET A N 1
ATOM 944 C CA . MET A 1 114 ? -2.854 -8.697 20.698 1.00 87.19 114 MET A CA 1
ATOM 945 C C . MET A 1 114 ? -4.018 -9.583 20.237 1.00 87.19 114 MET A C 1
ATOM 947 O O . MET A 1 114 ? -4.426 -10.489 20.962 1.00 87.19 114 MET A O 1
ATOM 951 N N . ALA A 1 115 ? -4.525 -9.362 19.024 1.00 84.81 115 ALA A N 1
ATOM 952 C CA . ALA A 1 115 ? -5.588 -10.163 18.425 1.00 84.81 115 ALA A CA 1
ATOM 953 C C . ALA A 1 115 ? -5.165 -11.628 18.236 1.00 84.81 115 ALA A C 1
ATOM 955 O O . ALA A 1 115 ? -5.951 -12.521 18.522 1.00 84.81 115 ALA A O 1
ATOM 956 N N . GLN A 1 116 ? -3.910 -11.884 17.853 1.00 86.38 116 GLN A N 1
ATOM 957 C CA . GLN A 1 116 ? -3.371 -13.244 17.727 1.00 86.38 116 GLN A CA 1
ATOM 958 C C . GLN A 1 116 ? -3.382 -14.038 19.039 1.00 86.38 116 GLN A C 1
ATOM 960 O O . GLN A 1 116 ? -3.512 -15.255 19.005 1.00 86.38 116 GLN A O 1
ATOM 965 N N . ILE A 1 117 ? -3.206 -13.366 20.179 1.00 86.75 117 ILE A N 1
ATOM 966 C CA . ILE A 1 117 ? -3.177 -14.021 21.495 1.00 86.75 117 ILE A CA 1
ATOM 967 C C . ILE A 1 117 ? -4.598 -14.201 22.044 1.00 86.75 117 ILE A C 1
ATOM 969 O O . ILE A 1 117 ? -4.886 -15.176 22.728 1.00 86.75 117 ILE A O 1
ATOM 973 N N . THR A 1 118 ? -5.486 -13.247 21.760 1.00 83.88 118 THR A N 1
ATOM 974 C CA . THR A 1 118 ? -6.816 -13.164 22.384 1.00 83.88 118 THR A CA 1
ATOM 975 C C . THR A 1 118 ? -7.932 -13.809 21.569 1.00 83.88 118 THR A C 1
ATOM 977 O O . THR A 1 118 ? -9.016 -14.020 22.111 1.00 83.88 118 THR A O 1
ATOM 980 N N . MET A 1 119 ? -7.712 -14.097 20.283 1.00 82.50 119 MET A N 1
ATOM 981 C CA . MET A 1 119 ? -8.772 -14.512 19.363 1.00 82.50 119 MET A CA 1
ATOM 982 C C . MET A 1 119 ? -8.417 -15.801 18.605 1.00 82.50 119 MET A C 1
ATOM 984 O O . MET A 1 119 ? -7.256 -15.999 18.243 1.00 82.50 119 MET A O 1
ATOM 988 N N . PRO A 1 120 ? -9.415 -16.649 18.288 1.00 82.12 120 PRO A N 1
ATOM 989 C CA . PRO A 1 120 ? -9.242 -17.759 17.355 1.00 82.12 120 PRO A CA 1
ATOM 990 C C . PRO A 1 120 ? -8.793 -17.284 15.967 1.00 82.12 120 PRO A C 1
ATOM 992 O O . PRO A 1 120 ? -9.079 -16.159 15.550 1.00 82.12 120 PRO A O 1
ATOM 995 N N . THR A 1 121 ? -8.158 -18.173 15.205 1.00 74.81 121 THR A N 1
ATOM 996 C CA . THR A 1 121 ? -7.620 -17.885 13.862 1.00 74.81 121 THR A CA 1
ATOM 997 C C . THR A 1 121 ? -8.669 -17.449 12.836 1.00 74.81 121 THR A C 1
ATOM 999 O O . THR A 1 121 ? -8.327 -16.787 11.861 1.00 74.81 121 THR A O 1
ATOM 1002 N N . GLU A 1 122 ? -9.937 -17.795 13.046 1.00 76.06 122 GLU A N 1
ATOM 1003 C CA . GLU A 1 122 ? -11.052 -17.449 12.152 1.00 76.06 122 GLU A CA 1
ATOM 1004 C C . GLU A 1 122 ? -11.818 -16.196 12.600 1.00 76.06 122 GLU A C 1
ATOM 1006 O O . GLU A 1 122 ? -12.810 -15.809 11.985 1.00 76.06 122 GLU A O 1
ATOM 1011 N N . HIS A 1 123 ? -11.373 -15.533 13.672 1.00 77.06 123 HIS A N 1
ATOM 1012 C CA . HIS A 1 123 ? -12.084 -14.378 14.198 1.00 77.06 123 HIS A CA 1
ATOM 1013 C C . HIS A 1 123 ? -12.088 -13.213 13.184 1.00 77.06 123 HIS A C 1
ATOM 1015 O O . HIS A 1 123 ? -11.021 -12.847 12.676 1.00 77.06 123 HIS A O 1
ATOM 1021 N N . PRO A 1 124 ? -13.239 -12.552 12.936 1.00 76.38 124 PRO A N 1
ATOM 1022 C CA . PRO A 1 124 ? -13.363 -11.478 11.945 1.00 76.38 124 PRO A CA 1
ATOM 1023 C C . PRO A 1 124 ? -12.319 -10.359 12.074 1.00 76.38 124 PRO A C 1
ATOM 1025 O O . PRO A 1 124 ? -11.788 -9.892 11.071 1.00 76.38 124 PRO A O 1
ATOM 1028 N N . CYS A 1 125 ? -11.954 -9.970 13.300 1.00 72.56 125 CYS A N 1
ATOM 1029 C CA . CYS A 1 125 ? -10.911 -8.959 13.514 1.00 72.56 125 CYS A CA 1
ATOM 1030 C C . CYS A 1 125 ? -9.535 -9.405 12.993 1.00 72.56 125 CYS A C 1
ATOM 1032 O O . CYS A 1 125 ? -8.796 -8.588 12.455 1.00 72.56 125 CYS A O 1
ATOM 1034 N N . LEU A 1 126 ? -9.177 -10.692 13.099 1.00 79.75 126 LEU A N 1
ATOM 1035 C CA . LEU A 1 126 ? -7.907 -11.193 12.562 1.00 79.75 126 LEU A CA 1
ATOM 1036 C C . LEU A 1 126 ? -7.892 -11.151 11.026 1.00 79.75 126 LEU A C 1
ATOM 1038 O O . LEU A 1 126 ? -6.850 -10.879 10.426 1.00 79.75 126 LEU A O 1
ATOM 1042 N N . LEU A 1 127 ? -9.048 -11.364 10.389 1.00 79.19 127 LEU A N 1
ATOM 1043 C CA . LEU A 1 127 ? -9.209 -11.218 8.940 1.00 79.19 127 LEU A CA 1
ATOM 1044 C C . LEU A 1 127 ? -9.033 -9.762 8.492 1.00 79.19 127 LEU A C 1
ATOM 1046 O O . LEU A 1 127 ? -8.390 -9.516 7.472 1.00 79.19 127 LEU A O 1
ATOM 1050 N N . GLU A 1 128 ? -9.554 -8.802 9.258 1.00 78.44 128 GLU A N 1
ATOM 1051 C CA . GLU A 1 128 ? -9.383 -7.366 8.999 1.00 78.44 128 GLU A CA 1
ATOM 1052 C C . GLU A 1 128 ? -7.902 -6.966 9.035 1.00 78.44 128 GLU A C 1
ATOM 1054 O O . GLU A 1 128 ? -7.402 -6.345 8.093 1.00 78.44 128 GLU A O 1
ATOM 1059 N N . TYR A 1 129 ? -7.168 -7.446 10.044 1.00 80.06 129 TYR A N 1
ATOM 1060 C CA . TYR A 1 129 ? -5.716 -7.307 10.104 1.00 80.06 129 TYR A CA 1
ATOM 1061 C C . TYR A 1 129 ? -5.044 -7.881 8.838 1.00 80.06 129 TYR A C 1
ATOM 1063 O O . TYR A 1 129 ? -4.333 -7.188 8.105 1.00 80.06 129 TYR A O 1
ATOM 1071 N N . LEU A 1 130 ? -5.311 -9.148 8.511 1.00 79.19 130 LEU A N 1
ATOM 1072 C CA . LEU A 1 130 ? -4.726 -9.790 7.329 1.00 79.19 130 LEU A CA 1
ATOM 1073 C C . LEU A 1 130 ? -5.006 -9.013 6.035 1.00 79.19 130 LEU A C 1
ATOM 1075 O O . LEU A 1 130 ? -4.097 -8.851 5.217 1.00 79.19 130 LEU A O 1
ATOM 1079 N N . LYS A 1 131 ? -6.226 -8.492 5.866 1.00 82.50 131 LYS A N 1
ATOM 1080 C CA . LYS A 1 131 ? -6.611 -7.667 4.716 1.00 82.50 131 LYS A CA 1
ATOM 1081 C C . LYS A 1 131 ? -5.768 -6.394 4.624 1.00 82.50 131 LYS A C 1
ATOM 1083 O O . LYS A 1 131 ? -5.277 -6.084 3.540 1.00 82.50 131 LYS A O 1
ATOM 1088 N N . TYR A 1 132 ? -5.548 -5.697 5.736 1.00 80.81 132 TYR A N 1
ATOM 1089 C CA . TYR A 1 132 ? -4.704 -4.502 5.762 1.00 80.81 132 TYR A CA 1
ATOM 1090 C C . TYR A 1 132 ? -3.244 -4.811 5.393 1.00 80.81 132 TYR A C 1
ATOM 1092 O O . TYR A 1 132 ? -2.677 -4.126 4.544 1.00 80.81 132 TYR A O 1
ATOM 1100 N N . ILE A 1 133 ? -2.635 -5.880 5.935 1.00 77.31 133 ILE A N 1
ATOM 1101 C CA . ILE A 1 133 ? -1.267 -6.288 5.539 1.00 77.31 133 ILE A CA 1
ATOM 1102 C C . ILE A 1 133 ? -1.190 -6.574 4.043 1.00 77.31 133 ILE A C 1
ATOM 1104 O O . ILE A 1 133 ? -0.209 -6.195 3.399 1.00 77.31 133 ILE A O 1
ATOM 1108 N N . LEU A 1 134 ? -2.182 -7.282 3.498 1.00 75.62 134 LEU A N 1
ATOM 1109 C CA . LEU A 1 134 ? -2.222 -7.588 2.072 1.00 75.62 134 LEU A CA 1
ATOM 1110 C C . LEU A 1 134 ? -2.298 -6.297 1.254 1.00 75.62 134 LEU A C 1
ATOM 1112 O O . LEU A 1 134 ? -1.515 -6.155 0.322 1.00 75.62 134 LEU A O 1
ATOM 1116 N N . ASN A 1 135 ? -3.141 -5.341 1.657 1.00 79.38 135 ASN A N 1
ATOM 1117 C CA . ASN A 1 135 ? -3.282 -4.055 0.975 1.00 79.38 135 ASN A CA 1
ATOM 1118 C C . ASN A 1 135 ? -2.000 -3.202 1.040 1.00 79.38 135 ASN A C 1
ATOM 1120 O O . ASN A 1 135 ? -1.523 -2.683 0.029 1.00 79.38 135 ASN A O 1
ATOM 1124 N N . LEU A 1 136 ? -1.384 -3.104 2.220 1.00 76.69 136 LEU A N 1
ATOM 1125 C CA . LEU A 1 136 ? -0.127 -2.380 2.415 1.00 76.69 136 LEU A CA 1
ATOM 1126 C C . LEU A 1 136 ? 1.010 -3.002 1.585 1.00 76.69 136 LEU A C 1
ATOM 1128 O O . LEU A 1 136 ? 1.822 -2.304 0.968 1.00 76.69 136 LEU A O 1
ATOM 1132 N N . ARG A 1 137 ? 1.060 -4.337 1.531 1.00 72.81 137 ARG A N 1
ATOM 1133 C CA . ARG A 1 137 ? 2.019 -5.085 0.713 1.00 72.81 137 ARG A CA 1
ATOM 1134 C C . ARG A 1 137 ? 1.796 -4.846 -0.777 1.00 72.81 137 ARG A C 1
ATOM 1136 O O . ARG A 1 137 ? 2.762 -4.536 -1.466 1.00 72.81 137 ARG A O 1
ATOM 1143 N N . THR A 1 138 ? 0.560 -4.947 -1.265 1.00 75.38 138 THR A N 1
ATOM 1144 C CA . THR A 1 138 ? 0.255 -4.688 -2.680 1.00 75.38 138 THR A CA 1
ATOM 1145 C C . THR A 1 138 ? 0.585 -3.260 -3.064 1.00 75.38 138 THR A C 1
ATOM 1147 O O . THR A 1 138 ? 1.217 -3.043 -4.091 1.00 75.38 138 THR A O 1
ATOM 1150 N N . SER A 1 139 ? 0.220 -2.289 -2.223 1.00 78.31 139 SER A N 1
ATOM 1151 C CA . SER A 1 139 ? 0.472 -0.872 -2.484 1.00 78.31 139 SER A CA 1
ATOM 1152 C C . SER A 1 139 ? 1.973 -0.577 -2.587 1.00 78.31 139 SER A C 1
ATOM 1154 O O . SER A 1 139 ? 2.428 0.016 -3.566 1.00 78.31 139 SER A O 1
ATOM 1156 N N . SER A 1 140 ? 2.775 -1.075 -1.639 1.00 83.69 140 SER A N 1
ATOM 1157 C CA . SER A 1 140 ? 4.229 -0.847 -1.625 1.00 83.69 140 SER A CA 1
ATOM 1158 C C . SER A 1 140 ? 4.976 -1.528 -2.779 1.00 83.69 140 SER A C 1
ATOM 1160 O O . SER A 1 140 ? 5.856 -0.913 -3.383 1.00 83.69 140 SER A O 1
ATOM 1162 N N . VAL A 1 141 ? 4.632 -2.776 -3.118 1.00 86.81 141 VAL A N 1
ATOM 1163 C CA . VAL A 1 141 ? 5.275 -3.510 -4.222 1.00 86.81 141 VAL A CA 1
ATOM 1164 C C . VAL A 1 141 ? 4.861 -2.943 -5.583 1.00 86.81 141 VAL A C 1
ATOM 1166 O O . VAL A 1 141 ? 5.713 -2.706 -6.439 1.00 86.81 141 VAL A O 1
ATOM 1169 N N . CYS A 1 142 ? 3.572 -2.656 -5.772 1.00 88.38 142 CYS A N 1
ATOM 1170 C CA . CYS A 1 142 ? 3.056 -2.071 -7.006 1.00 88.38 142 CYS A CA 1
ATOM 1171 C C . CYS A 1 142 ? 3.664 -0.685 -7.269 1.00 88.38 142 CYS A C 1
ATOM 1173 O O . CYS A 1 142 ? 4.130 -0.425 -8.378 1.00 88.38 142 CYS A O 1
ATOM 1175 N N . SER A 1 143 ? 3.766 0.160 -6.235 1.00 88.88 143 SER A N 1
ATOM 1176 C CA . SER A 1 143 ? 4.416 1.475 -6.328 1.00 88.88 143 SER A CA 1
ATOM 1177 C C . SER A 1 143 ? 5.880 1.373 -6.767 1.00 88.88 143 SER A C 1
ATOM 1179 O O . SER A 1 143 ? 6.339 2.170 -7.580 1.00 88.88 143 SER A O 1
ATOM 1181 N N . TRP A 1 144 ? 6.613 0.367 -6.278 1.00 91.19 144 TRP A N 1
ATOM 1182 C CA . TRP A 1 144 ? 8.005 0.133 -6.667 1.00 91.19 144 TRP A CA 1
ATOM 1183 C C . TRP A 1 144 ? 8.151 -0.228 -8.150 1.00 91.19 144 TRP A C 1
ATOM 1185 O O . TRP A 1 144 ? 8.984 0.350 -8.849 1.00 91.19 144 TRP A O 1
ATOM 1195 N N . TYR A 1 145 ? 7.321 -1.143 -8.656 1.00 93.50 145 TYR A N 1
ATOM 1196 C CA . TYR A 1 145 ? 7.349 -1.507 -10.074 1.00 93.50 145 TYR A CA 1
ATOM 1197 C C . TYR A 1 145 ? 6.861 -0.376 -10.985 1.00 93.50 145 TYR A C 1
ATOM 1199 O O . TYR A 1 145 ? 7.447 -0.168 -12.047 1.00 93.50 145 TYR A O 1
ATOM 1207 N N . PHE A 1 146 ? 5.854 0.398 -10.567 1.00 94.06 146 PHE A N 1
ATOM 1208 C CA . PHE A 1 146 ? 5.425 1.593 -11.298 1.00 94.06 146 PHE A CA 1
ATOM 1209 C C . PHE A 1 146 ? 6.522 2.650 -11.368 1.00 94.06 146 PHE A C 1
ATOM 1211 O O . PHE A 1 146 ? 6.732 3.235 -12.432 1.00 94.06 146 PHE A O 1
ATOM 1218 N N . LEU A 1 147 ? 7.250 2.871 -10.272 1.00 94.19 147 LEU A N 1
ATOM 1219 C CA . LEU A 1 147 ? 8.397 3.772 -10.258 1.00 94.19 147 LEU A CA 1
ATOM 1220 C C . LEU A 1 147 ? 9.470 3.296 -11.245 1.00 94.19 147 LEU A C 1
ATOM 1222 O O . LEU A 1 147 ? 9.910 4.078 -12.085 1.00 94.19 147 LEU A O 1
ATOM 1226 N N . ALA A 1 148 ? 9.837 2.012 -11.207 1.00 94.19 148 ALA A N 1
ATOM 1227 C CA . ALA A 1 148 ? 10.828 1.440 -12.119 1.00 94.19 148 ALA A CA 1
ATOM 1228 C C . ALA A 1 148 ? 10.405 1.558 -13.598 1.00 94.19 148 ALA A C 1
ATOM 1230 O O . ALA A 1 148 ? 11.203 1.979 -14.437 1.00 94.19 148 ALA A O 1
ATOM 1231 N N . ALA A 1 149 ? 9.141 1.260 -13.917 1.00 95.94 149 ALA A N 1
ATOM 1232 C CA . ALA A 1 149 ? 8.596 1.415 -15.266 1.00 95.94 149 ALA A CA 1
ATOM 1233 C C . ALA A 1 149 ? 8.587 2.884 -15.728 1.00 95.94 149 ALA A C 1
ATOM 1235 O O . ALA A 1 149 ? 8.949 3.184 -16.866 1.00 95.94 149 ALA A O 1
ATOM 1236 N N . SER A 1 150 ? 8.219 3.809 -14.836 1.00 95.94 150 SER A N 1
ATOM 1237 C CA . SER A 1 150 ? 8.172 5.248 -15.124 1.00 95.94 150 SER A CA 1
ATOM 1238 C C . SER A 1 150 ? 9.564 5.820 -15.375 1.00 95.94 150 SER A C 1
ATOM 1240 O O . SER A 1 150 ? 9.755 6.549 -16.345 1.00 95.94 150 SER A O 1
ATOM 1242 N N . VAL A 1 151 ? 10.554 5.436 -14.563 1.00 95.62 151 VAL A N 1
ATOM 1243 C CA . VAL A 1 151 ? 11.962 5.804 -14.774 1.00 95.62 151 VAL A CA 1
ATOM 1244 C C . VAL A 1 151 ? 12.456 5.275 -16.120 1.00 95.62 151 VAL A C 1
ATOM 1246 O O . VAL A 1 151 ? 13.076 6.017 -16.880 1.00 95.62 151 VAL A O 1
ATOM 1249 N N . ALA A 1 152 ? 12.133 4.027 -16.465 1.00 95.12 152 ALA A N 1
ATOM 1250 C CA . ALA A 1 152 ? 12.509 3.455 -17.752 1.00 95.12 152 ALA A CA 1
ATOM 1251 C C . ALA A 1 152 ? 11.870 4.220 -18.931 1.00 95.12 152 ALA A C 1
ATOM 1253 O O . ALA A 1 152 ? 12.572 4.598 -19.868 1.00 95.12 152 ALA A O 1
ATOM 1254 N N . ASN A 1 153 ? 10.574 4.541 -18.863 1.00 94.75 153 ASN A N 1
ATOM 1255 C CA . ASN A 1 153 ? 9.907 5.373 -19.873 1.00 94.75 153 ASN A CA 1
ATOM 1256 C C . ASN A 1 153 ? 10.529 6.771 -19.978 1.00 94.75 153 ASN A C 1
ATOM 1258 O O . ASN A 1 153 ? 10.738 7.264 -21.084 1.00 94.75 153 ASN A O 1
ATOM 1262 N N . LEU A 1 154 ? 10.863 7.397 -18.847 1.00 96.19 154 LEU A N 1
ATOM 1263 C CA . LEU A 1 154 ? 11.485 8.718 -18.818 1.00 96.19 154 LEU A CA 1
ATOM 1264 C C . LEU A 1 154 ? 12.853 8.711 -19.518 1.00 96.19 154 LEU A C 1
ATOM 1266 O O . LEU A 1 154 ? 13.144 9.611 -20.304 1.00 96.19 154 LEU A O 1
ATOM 1270 N N . ILE A 1 155 ? 13.666 7.670 -19.305 1.00 94.50 155 ILE A N 1
ATOM 1271 C CA . ILE A 1 155 ? 14.939 7.482 -20.020 1.00 94.50 155 ILE A CA 1
ATOM 1272 C C . ILE A 1 155 ? 14.696 7.331 -21.532 1.00 94.50 155 ILE A C 1
ATOM 1274 O O . ILE A 1 155 ? 15.372 7.978 -22.335 1.00 94.50 155 ILE A O 1
ATOM 1278 N N . ALA A 1 156 ? 13.707 6.531 -21.942 1.00 92.38 156 ALA A N 1
ATOM 1279 C CA . ALA A 1 156 ? 13.370 6.356 -23.358 1.00 92.38 156 ALA A CA 1
ATOM 1280 C C . ALA A 1 156 ? 12.911 7.672 -24.022 1.00 92.38 156 ALA A C 1
ATOM 1282 O O . ALA A 1 156 ? 13.331 7.989 -25.135 1.00 92.38 156 ALA A O 1
ATOM 1283 N N . ILE A 1 157 ? 12.093 8.471 -23.331 1.00 91.31 157 ILE A N 1
ATOM 1284 C CA . ILE A 1 157 ? 11.624 9.770 -23.832 1.00 91.31 157 ILE A CA 1
ATOM 1285 C C . ILE A 1 157 ? 12.790 10.755 -23.937 1.00 91.31 157 ILE A C 1
ATOM 1287 O O . ILE A 1 157 ? 12.985 11.356 -24.994 1.00 91.31 157 ILE A O 1
ATOM 1291 N N . ASN A 1 158 ? 13.603 10.885 -22.885 1.00 92.12 158 ASN A N 1
ATOM 1292 C CA . ASN A 1 158 ? 14.723 11.828 -22.857 1.00 92.12 158 ASN A CA 1
ATOM 1293 C C . ASN A 1 158 ? 15.790 11.495 -23.906 1.00 92.12 158 ASN A C 1
ATOM 1295 O O . ASN A 1 158 ? 16.300 12.399 -24.565 1.00 92.12 158 ASN A O 1
ATOM 1299 N N . THR A 1 159 ? 16.085 10.212 -24.133 1.00 88.69 159 THR A N 1
ATOM 1300 C CA . THR A 1 159 ? 17.024 9.796 -25.194 1.00 88.69 159 THR A CA 1
ATOM 1301 C C . THR A 1 159 ? 16.521 10.127 -26.602 1.00 88.69 159 THR A C 1
ATOM 1303 O O . THR A 1 159 ? 17.324 10.424 -27.488 1.00 88.69 159 THR A O 1
ATOM 1306 N N . GLY A 1 160 ? 15.205 10.117 -26.833 1.00 82.88 160 GLY A N 1
ATOM 1307 C CA . GLY A 1 160 ? 14.606 10.585 -28.084 1.00 82.88 160 GLY A CA 1
ATOM 1308 C C . GLY A 1 160 ? 14.585 12.111 -28.199 1.00 82.88 160 GLY A C 1
ATOM 1309 O O . GLY A 1 160 ? 14.987 12.665 -29.224 1.00 82.88 160 GLY A O 1
ATOM 1310 N N . TYR A 1 161 ? 14.144 12.794 -27.144 1.00 87.50 161 TYR A N 1
ATOM 1311 C CA . TYR A 1 161 ? 13.949 14.243 -27.132 1.00 87.50 161 TYR A CA 1
ATOM 1312 C C . TYR A 1 161 ? 15.268 15.018 -27.218 1.00 87.50 161 TYR A C 1
ATOM 1314 O O . TYR A 1 161 ? 15.334 16.011 -27.938 1.00 87.50 161 TYR A O 1
ATOM 1322 N N . LEU A 1 162 ? 16.341 14.513 -26.596 1.00 85.88 162 LEU A N 1
ATOM 1323 C CA . LEU A 1 162 ? 17.675 15.119 -26.650 1.00 85.88 162 LEU A CA 1
ATOM 1324 C C . LEU A 1 162 ? 18.137 15.382 -28.091 1.00 85.88 162 LEU A C 1
ATOM 1326 O O . LEU A 1 162 ? 18.647 16.458 -28.386 1.00 85.88 162 LEU A O 1
ATOM 1330 N N . THR A 1 163 ? 17.892 14.441 -29.009 1.00 81.38 163 THR A N 1
ATOM 1331 C CA . THR A 1 163 ? 18.256 14.624 -30.426 1.00 81.38 163 THR A CA 1
ATOM 1332 C C . THR A 1 163 ? 17.477 15.756 -31.099 1.00 81.38 163 THR A C 1
ATOM 1334 O O . THR A 1 163 ? 18.042 16.494 -31.895 1.00 81.38 163 THR A O 1
ATOM 1337 N N . ARG A 1 164 ? 16.208 15.966 -30.725 1.00 83.94 164 ARG A N 1
ATOM 1338 C CA . ARG A 1 164 ? 15.377 17.051 -31.271 1.00 83.94 164 ARG A CA 1
ATOM 1339 C C . ARG A 1 164 ? 15.779 18.423 -30.734 1.00 83.94 164 ARG A C 1
ATOM 1341 O O . ARG A 1 164 ? 15.811 19.377 -31.503 1.00 83.94 164 ARG A O 1
ATOM 1348 N N . ILE A 1 165 ? 16.097 18.523 -29.439 1.00 86.19 165 ILE A N 1
ATOM 1349 C CA . ILE A 1 165 ? 16.571 19.784 -28.842 1.00 86.19 165 ILE A CA 1
ATOM 1350 C C . ILE A 1 165 ? 17.882 20.216 -29.503 1.00 86.19 165 ILE A C 1
ATOM 1352 O O . ILE A 1 165 ? 18.031 21.379 -29.867 1.00 86.19 165 ILE A O 1
ATOM 1356 N N . LEU A 1 166 ? 18.829 19.287 -29.668 1.00 85.56 166 LEU A N 1
ATOM 1357 C CA . LEU A 1 166 ? 20.127 19.592 -30.273 1.00 85.56 166 LEU A CA 1
ATOM 1358 C C . LEU A 1 166 ? 19.976 20.126 -31.701 1.00 85.56 166 LEU A C 1
ATOM 1360 O O . LEU A 1 166 ? 20.600 21.133 -32.029 1.00 85.56 166 LEU A O 1
ATOM 1364 N N . ALA A 1 167 ? 19.084 19.523 -32.492 1.00 83.75 167 ALA A N 1
ATOM 1365 C CA . ALA A 1 167 ? 18.760 20.006 -33.830 1.00 83.75 167 ALA A CA 1
ATOM 1366 C C . ALA A 1 167 ? 18.170 21.431 -33.818 1.00 83.75 167 ALA A C 1
ATOM 1368 O O . ALA A 1 167 ? 18.548 22.254 -34.648 1.00 83.75 167 ALA A O 1
ATOM 1369 N N . TYR A 1 168 ? 17.290 21.755 -32.862 1.00 88.38 168 TYR A N 1
ATOM 1370 C CA . TYR A 1 168 ? 16.732 23.109 -32.717 1.00 88.38 168 TYR A CA 1
ATOM 1371 C C . TYR A 1 168 ? 17.794 24.154 -32.336 1.00 88.38 168 TYR A C 1
ATOM 1373 O O . TYR A 1 168 ? 17.747 25.284 -32.809 1.00 88.38 168 TYR A O 1
ATOM 1381 N N . MET A 1 169 ? 18.783 23.775 -31.521 1.00 88.75 169 MET A N 1
ATOM 1382 C CA . MET A 1 169 ? 19.908 24.643 -31.140 1.00 88.75 169 MET A CA 1
ATOM 1383 C C . MET A 1 169 ? 20.980 24.786 -32.238 1.00 88.75 169 MET A C 1
ATOM 1385 O O . MET A 1 169 ? 22.009 25.415 -32.003 1.00 88.75 169 MET A O 1
ATOM 1389 N N . GLY A 1 170 ? 20.770 24.201 -33.423 1.00 85.69 170 GLY A N 1
ATOM 1390 C CA . GLY A 1 170 ? 21.707 24.277 -34.547 1.00 85.69 170 GLY A CA 1
ATOM 1391 C C . GLY A 1 170 ? 22.918 23.346 -34.431 1.00 85.69 170 GLY A C 1
ATOM 1392 O O . GLY A 1 170 ? 23.838 23.447 -35.243 1.00 85.69 170 GLY A O 1
ATOM 1393 N N . PHE A 1 171 ? 22.938 22.425 -33.459 1.00 83.94 171 PHE A N 1
ATOM 1394 C CA . PHE A 1 171 ? 23.988 21.411 -33.368 1.00 83.94 171 PHE A CA 1
ATOM 1395 C C . PHE A 1 171 ? 23.685 20.232 -34.305 1.00 83.94 171 PHE A C 1
ATOM 1397 O O . PHE A 1 171 ? 22.537 19.785 -34.382 1.00 83.94 171 PHE A O 1
ATOM 1404 N N . PRO A 1 172 ? 24.699 19.674 -34.993 1.00 79.25 172 PRO A N 1
ATOM 1405 C CA . PRO A 1 172 ? 24.507 18.491 -35.821 1.00 79.25 172 PRO A CA 1
ATOM 1406 C C . PRO A 1 172 ? 24.103 17.289 -34.958 1.00 79.25 172 PRO A C 1
ATOM 1408 O O . PRO A 1 172 ? 24.677 17.058 -33.892 1.00 79.25 172 PRO A O 1
ATOM 1411 N N . ASP A 1 173 ? 23.138 16.500 -35.441 1.00 78.88 173 ASP A N 1
ATOM 1412 C CA . ASP A 1 173 ? 22.646 15.298 -34.761 1.00 78.88 173 ASP A CA 1
ATOM 1413 C C . ASP A 1 173 ? 23.813 14.380 -34.340 1.00 78.88 173 ASP A C 1
ATOM 1415 O O . ASP A 1 173 ? 24.450 13.768 -35.210 1.00 78.88 173 ASP A O 1
ATOM 1419 N N . PRO A 1 174 ? 24.056 14.154 -33.031 1.00 79.75 174 PRO A N 1
ATOM 1420 C CA . PRO A 1 174 ? 25.175 13.322 -32.582 1.00 79.75 174 PRO A CA 1
ATOM 1421 C C . PRO A 1 174 ? 25.045 11.864 -33.035 1.00 79.75 174 PRO A C 1
ATOM 1423 O O . PRO A 1 174 ? 26.025 11.134 -33.138 1.00 79.75 174 PRO A O 1
ATOM 1426 N N . SER A 1 175 ? 23.818 11.434 -33.353 1.00 75.44 175 SER A N 1
ATOM 1427 C CA . SER A 1 175 ? 23.543 10.110 -33.922 1.00 75.44 175 SER A CA 1
ATOM 1428 C C . SER A 1 175 ? 24.115 9.920 -35.332 1.00 75.44 175 SER A C 1
ATOM 1430 O O . SER A 1 175 ? 24.260 8.779 -35.755 1.00 75.44 175 SER A O 1
ATOM 1432 N N . ARG A 1 176 ? 24.404 11.001 -36.067 1.00 74.25 176 ARG A N 1
ATOM 1433 C CA . ARG A 1 176 ? 24.962 10.949 -37.430 1.00 74.25 176 ARG A CA 1
ATOM 1434 C C . ARG A 1 176 ? 26.474 11.141 -37.452 1.00 74.25 176 ARG A C 1
ATOM 1436 O O . ARG A 1 176 ? 27.130 10.688 -38.378 1.00 74.25 176 ARG A O 1
ATOM 1443 N N . THR A 1 177 ? 27.018 11.816 -36.443 1.00 73.38 177 THR A N 1
ATOM 1444 C CA . THR A 1 177 ? 28.443 12.163 -36.367 1.00 73.38 177 THR A CA 1
ATOM 1445 C C . THR A 1 177 ? 29.236 11.165 -35.527 1.00 73.38 177 THR A C 1
ATOM 1447 O O . THR A 1 177 ? 30.396 10.889 -35.823 1.00 73.38 177 THR A O 1
ATOM 1450 N N . VAL A 1 178 ? 28.612 10.586 -34.496 1.00 81.38 178 VAL A N 1
ATOM 1451 C CA . VAL A 1 178 ? 29.279 9.734 -33.512 1.00 81.38 178 VAL A CA 1
ATOM 1452 C C . VAL A 1 178 ? 28.640 8.344 -33.488 1.00 81.38 178 VAL A C 1
ATOM 1454 O O . VAL A 1 178 ? 27.556 8.133 -32.940 1.00 81.38 178 VAL A O 1
ATOM 1457 N N . GLY A 1 179 ? 29.347 7.357 -34.048 1.00 77.44 179 GLY A N 1
ATOM 1458 C CA . GLY A 1 179 ? 28.855 5.979 -34.164 1.00 77.44 179 GLY A CA 1
ATOM 1459 C C . GLY A 1 179 ? 28.460 5.346 -32.823 1.00 77.44 179 GLY A C 1
ATOM 1460 O O . GLY A 1 179 ? 27.376 4.773 -32.721 1.00 77.44 179 GLY A O 1
ATOM 1461 N N . TRP A 1 180 ? 29.282 5.512 -31.777 1.00 80.88 180 TRP A N 1
ATOM 1462 C CA . TRP A 1 180 ? 29.006 4.954 -30.442 1.00 80.88 180 TRP A CA 1
ATOM 1463 C C . TRP A 1 180 ? 27.810 5.617 -29.745 1.00 80.88 180 TRP A C 1
ATOM 1465 O O . TRP A 1 180 ? 27.081 4.956 -29.006 1.00 80.88 180 TRP A O 1
ATOM 1475 N N . TYR A 1 181 ? 27.568 6.909 -29.997 1.00 84.06 181 TYR A N 1
ATOM 1476 C CA . TYR A 1 181 ? 26.393 7.606 -29.472 1.00 84.06 181 TYR A CA 1
ATOM 1477 C C . TYR A 1 181 ? 25.129 7.035 -30.105 1.00 84.06 181 TYR A C 1
ATOM 1479 O O . TYR A 1 181 ? 24.121 6.832 -29.431 1.00 84.06 181 TYR A O 1
ATOM 1487 N N . CYS A 1 182 ? 25.181 6.735 -31.402 1.00 83.88 182 CYS A N 1
ATOM 1488 C CA . CYS A 1 182 ? 24.036 6.171 -32.081 1.00 83.88 182 CYS A CA 1
ATOM 1489 C C . CYS A 1 182 ? 23.695 4.751 -31.616 1.00 83.88 182 CYS A C 1
ATOM 1491 O O . CYS A 1 182 ? 22.536 4.471 -31.298 1.00 83.88 182 CYS A O 1
ATOM 1493 N N . THR A 1 183 ? 24.692 3.865 -31.532 1.00 84.88 183 THR A N 1
ATOM 1494 C CA . THR A 1 183 ? 24.486 2.501 -31.024 1.00 84.88 183 THR A CA 1
ATOM 1495 C C . THR A 1 183 ? 24.037 2.526 -29.565 1.00 84.88 183 THR A C 1
ATOM 1497 O O . THR A 1 183 ? 23.078 1.841 -29.209 1.00 84.88 183 THR A O 1
ATOM 1500 N N . GLY A 1 184 ? 24.638 3.394 -28.744 1.00 88.50 184 GLY A N 1
ATOM 1501 C CA . GLY A 1 184 ? 24.235 3.637 -27.360 1.00 88.50 184 GLY A CA 1
ATOM 1502 C C . GLY A 1 184 ? 22.792 4.125 -27.234 1.00 88.50 184 GLY A C 1
ATOM 1503 O O . GLY A 1 184 ? 22.031 3.588 -26.436 1.00 88.50 184 GLY A O 1
ATOM 1504 N N . ARG A 1 185 ? 22.360 5.080 -28.063 1.00 87.75 185 ARG A N 1
ATOM 1505 C CA . ARG A 1 185 ? 20.978 5.585 -28.066 1.00 87.75 185 ARG A CA 1
ATOM 1506 C C . ARG A 1 185 ? 19.965 4.494 -28.426 1.00 87.75 185 ARG A C 1
ATOM 1508 O O . ARG A 1 185 ? 18.930 4.386 -27.767 1.00 87.75 185 ARG A O 1
ATOM 1515 N N . ILE A 1 186 ? 20.235 3.692 -29.459 1.00 86.88 186 ILE A N 1
ATOM 1516 C CA . ILE A 1 186 ? 19.348 2.585 -29.869 1.00 86.88 186 ILE A CA 1
ATOM 1517 C C . ILE A 1 186 ? 19.279 1.528 -28.764 1.00 86.88 186 ILE A C 1
ATOM 1519 O O . ILE A 1 186 ? 18.186 1.088 -28.407 1.00 86.88 186 ILE A O 1
ATOM 1523 N N . TYR A 1 187 ? 20.426 1.172 -28.183 1.00 90.94 187 TYR A N 1
ATOM 1524 C CA . TYR A 1 187 ? 20.506 0.248 -27.058 1.00 90.94 187 TYR A CA 1
ATOM 1525 C C . TYR A 1 187 ? 19.700 0.752 -25.855 1.00 90.94 187 TYR A C 1
ATOM 1527 O O . TYR A 1 187 ? 18.795 0.054 -25.404 1.00 90.94 187 TYR A O 1
ATOM 1535 N N . ILE A 1 188 ? 19.954 1.980 -25.386 1.00 91.88 188 ILE A N 1
ATOM 1536 C CA . ILE A 1 188 ? 19.282 2.553 -24.211 1.00 91.88 188 ILE A CA 1
ATOM 1537 C C . ILE A 1 188 ? 17.774 2.656 -24.452 1.00 91.88 188 ILE A C 1
ATOM 1539 O O . ILE A 1 188 ? 17.001 2.189 -23.626 1.00 91.88 188 ILE A O 1
ATOM 1543 N N . SER A 1 189 ? 17.330 3.206 -25.585 1.00 91.31 189 SER A N 1
ATOM 1544 C CA . SER A 1 189 ? 15.893 3.354 -25.870 1.00 91.31 189 SER A CA 1
ATOM 1545 C C . SER A 1 189 ? 15.162 2.008 -25.954 1.00 91.31 189 SER A C 1
ATOM 1547 O O . SER A 1 189 ? 14.081 1.857 -25.380 1.00 91.31 189 SER A O 1
ATOM 1549 N N . THR A 1 190 ? 15.766 1.007 -26.600 1.00 91.19 190 THR A N 1
ATOM 1550 C CA . THR A 1 190 ? 15.182 -0.338 -26.724 1.00 91.19 190 THR A CA 1
ATOM 1551 C C . THR A 1 190 ? 15.150 -1.061 -25.378 1.00 91.19 190 THR A C 1
ATOM 1553 O O . THR A 1 190 ? 14.122 -1.636 -25.006 1.00 91.19 190 THR A O 1
ATOM 1556 N N . LEU A 1 191 ? 16.247 -0.997 -24.619 1.00 94.31 191 LEU A N 1
ATOM 1557 C CA . LEU A 1 191 ? 16.342 -1.571 -23.281 1.00 94.31 191 LEU A CA 1
ATOM 1558 C C . LEU A 1 191 ? 15.323 -0.921 -22.336 1.00 94.31 191 LEU A C 1
ATOM 1560 O O . LEU A 1 191 ? 14.569 -1.626 -21.670 1.00 94.31 191 LEU A O 1
ATOM 1564 N N . SER A 1 192 ? 15.249 0.410 -22.313 1.00 94.75 192 SER A N 1
ATOM 1565 C CA . SER A 1 192 ? 14.325 1.176 -21.475 1.00 94.75 192 SER A CA 1
ATOM 1566 C C . SER A 1 192 ? 12.857 0.845 -21.760 1.00 94.75 192 SER A C 1
ATOM 1568 O O . SER A 1 192 ? 12.091 0.592 -20.830 1.00 94.75 192 SER A O 1
ATOM 1570 N N . LEU A 1 193 ? 12.450 0.769 -23.032 1.00 94.25 193 LEU A N 1
ATOM 1571 C CA . LEU A 1 193 ? 11.082 0.372 -23.391 1.00 94.25 193 LEU A CA 1
ATOM 1572 C C . LEU A 1 193 ? 10.777 -1.079 -22.998 1.00 94.25 193 LEU A C 1
ATOM 1574 O O . LEU A 1 193 ? 9.663 -1.385 -22.564 1.00 94.25 193 LEU A O 1
ATOM 1578 N N . THR A 1 194 ? 11.759 -1.972 -23.118 1.00 94.69 194 THR A N 1
ATOM 1579 C CA . THR A 1 194 ? 11.595 -3.377 -22.730 1.00 94.69 194 THR A CA 1
ATOM 1580 C C . THR A 1 194 ? 11.477 -3.529 -21.217 1.00 94.69 194 THR A C 1
ATOM 1582 O O . THR A 1 194 ? 10.578 -4.221 -20.745 1.00 94.69 194 THR A O 1
ATOM 1585 N N . LEU A 1 195 ? 12.307 -2.817 -20.451 1.00 95.56 195 LEU A N 1
ATOM 1586 C CA . LEU A 1 195 ? 12.233 -2.780 -18.990 1.00 95.56 195 LEU A CA 1
ATOM 1587 C C . LEU A 1 195 ? 10.892 -2.233 -18.500 1.00 95.56 195 LEU A C 1
ATOM 1589 O O . LEU A 1 195 ? 10.287 -2.818 -17.606 1.00 95.56 195 LEU A O 1
ATOM 1593 N N . SER A 1 196 ? 10.392 -1.165 -19.122 1.00 96.31 196 SER A N 1
ATOM 1594 C CA . SER A 1 196 ? 9.066 -0.615 -18.826 1.00 96.31 196 SER A CA 1
ATOM 1595 C C . SER A 1 196 ? 7.963 -1.671 -18.970 1.00 96.31 196 SER A C 1
ATOM 1597 O O . SER A 1 196 ? 7.220 -1.935 -18.022 1.00 96.31 196 SER A O 1
ATOM 1599 N N . ARG A 1 197 ? 7.915 -2.373 -20.112 1.00 95.31 197 ARG A N 1
ATOM 1600 C CA . ARG A 1 197 ? 6.956 -3.469 -20.348 1.00 95.31 197 ARG A CA 1
ATOM 1601 C C . ARG A 1 197 ? 7.147 -4.630 -19.373 1.00 95.31 197 ARG A C 1
ATOM 1603 O O . ARG A 1 197 ? 6.170 -5.166 -18.859 1.00 95.31 197 ARG A O 1
ATOM 1610 N N . HIS A 1 198 ? 8.391 -4.997 -19.086 1.00 95.88 198 HIS A N 1
ATOM 1611 C CA . HIS A 1 198 ? 8.716 -6.064 -18.148 1.00 95.88 198 HIS A CA 1
ATOM 1612 C C . HIS A 1 198 ? 8.212 -5.762 -16.726 1.00 95.88 198 HIS A C 1
ATOM 1614 O O . HIS A 1 198 ? 7.628 -6.637 -16.080 1.00 95.88 198 HIS A O 1
ATOM 1620 N N . PHE A 1 199 ? 8.382 -4.531 -16.238 1.00 96.44 199 PHE A N 1
ATOM 1621 C CA . PHE A 1 199 ? 7.874 -4.134 -14.924 1.00 96.44 199 PHE A CA 1
ATOM 1622 C C . PHE A 1 199 ? 6.347 -4.056 -14.888 1.00 96.44 199 PHE A C 1
ATOM 1624 O O . PHE A 1 199 ? 5.754 -4.484 -13.901 1.00 96.44 199 PHE A O 1
ATOM 1631 N N . LEU A 1 200 ? 5.699 -3.631 -15.976 1.00 94.50 200 LEU A N 1
ATOM 1632 C CA . LEU A 1 200 ? 4.239 -3.708 -16.100 1.00 94.50 200 LEU A CA 1
ATOM 1633 C C . LEU A 1 200 ? 3.733 -5.159 -16.023 1.00 94.50 200 LEU A C 1
ATOM 1635 O O . LEU A 1 200 ? 2.799 -5.442 -15.276 1.00 94.50 200 LEU A O 1
ATOM 1639 N N . CYS A 1 201 ? 4.388 -6.102 -16.706 1.00 95.25 201 CYS A N 1
ATOM 1640 C CA . CYS A 1 201 ? 4.070 -7.528 -16.570 1.00 95.25 201 CYS A CA 1
ATOM 1641 C C . CYS A 1 201 ? 4.329 -8.042 -15.144 1.00 95.25 201 CYS A C 1
ATOM 1643 O O . CYS A 1 201 ? 3.536 -8.816 -14.608 1.00 95.25 201 CYS A O 1
ATOM 1645 N N . SER A 1 202 ? 5.405 -7.578 -14.503 1.00 93.88 202 SER A N 1
ATOM 1646 C CA . SER A 1 202 ? 5.742 -7.951 -13.124 1.00 93.88 202 SER A CA 1
ATOM 1647 C C . SER A 1 202 ? 4.666 -7.506 -12.124 1.00 93.88 202 SER A C 1
ATOM 1649 O O . SER A 1 202 ? 4.397 -8.236 -11.174 1.00 93.88 202 SER A O 1
ATOM 1651 N N . ILE A 1 203 ? 3.986 -6.376 -12.363 1.00 92.00 203 ILE A N 1
ATOM 1652 C CA . ILE A 1 203 ? 2.831 -5.933 -11.558 1.00 92.00 203 ILE A CA 1
ATOM 1653 C C . ILE A 1 203 ? 1.678 -6.936 -11.650 1.00 92.00 203 ILE A C 1
ATOM 1655 O O . ILE A 1 203 ? 1.073 -7.275 -10.633 1.00 92.00 203 ILE A O 1
ATOM 1659 N N . VAL A 1 204 ? 1.368 -7.428 -12.853 1.00 91.69 204 VAL A N 1
ATOM 1660 C CA . VAL A 1 204 ? 0.281 -8.401 -13.056 1.00 91.69 204 VAL A CA 1
ATOM 1661 C C . VAL A 1 204 ? 0.602 -9.724 -12.358 1.00 91.69 204 VAL A C 1
ATOM 1663 O O . VAL A 1 204 ? -0.257 -10.283 -11.674 1.00 91.69 204 VAL A O 1
ATOM 1666 N N . ILE A 1 205 ? 1.850 -10.189 -12.467 1.00 91.69 205 ILE A N 1
ATOM 1667 C CA . ILE A 1 205 ? 2.326 -11.395 -11.776 1.00 91.69 205 ILE A CA 1
ATOM 1668 C C . ILE A 1 205 ? 2.241 -11.211 -10.258 1.00 91.69 205 ILE A C 1
ATOM 1670 O O . ILE A 1 205 ? 1.716 -12.080 -9.565 1.00 91.69 205 ILE A O 1
ATOM 1674 N N . ASP A 1 206 ? 2.705 -10.078 -9.731 1.00 89.56 206 ASP A N 1
ATOM 1675 C CA . ASP A 1 206 ? 2.652 -9.800 -8.295 1.00 89.56 206 ASP A CA 1
ATOM 1676 C C . ASP A 1 206 ? 1.209 -9.756 -7.775 1.00 89.56 206 ASP A C 1
ATOM 1678 O O . ASP A 1 206 ? 0.892 -10.374 -6.756 1.00 89.56 206 ASP A O 1
ATOM 1682 N N . ARG A 1 207 ? 0.296 -9.138 -8.535 1.00 87.62 207 ARG A N 1
ATOM 1683 C CA . ARG A 1 207 ? -1.135 -9.127 -8.213 1.00 87.62 207 ARG A CA 1
ATOM 1684 C C . ARG A 1 207 ? -1.708 -10.543 -8.142 1.00 87.62 207 ARG A C 1
ATOM 1686 O O . ARG A 1 207 ? -2.414 -10.852 -7.183 1.00 87.62 207 ARG A O 1
ATOM 1693 N N . PHE A 1 208 ? -1.362 -11.411 -9.094 1.00 89.38 208 PHE A N 1
ATOM 1694 C CA . PHE A 1 208 ? -1.752 -12.822 -9.065 1.00 89.38 208 PHE A CA 1
ATOM 1695 C C . PHE A 1 208 ? -1.204 -13.548 -7.824 1.00 89.38 208 PHE A C 1
ATOM 1697 O O . PHE A 1 208 ? -1.956 -14.242 -7.132 1.00 89.38 208 PHE A O 1
ATOM 1704 N N . LEU A 1 209 ? 0.078 -13.345 -7.492 1.00 88.62 209 LEU A N 1
ATOM 1705 C CA . LEU A 1 209 ? 0.724 -13.957 -6.324 1.00 88.62 209 LEU A CA 1
ATOM 1706 C C . LEU A 1 209 ? 0.026 -13.580 -5.014 1.00 88.62 209 LEU A C 1
ATOM 1708 O O . LEU A 1 209 ? -0.161 -14.446 -4.158 1.00 88.62 209 LEU A O 1
ATOM 1712 N N . VAL A 1 210 ? -0.395 -12.321 -4.861 1.00 83.56 210 VAL A N 1
ATOM 1713 C CA . VAL A 1 210 ? -1.116 -11.864 -3.663 1.00 83.56 210 VAL A CA 1
ATOM 1714 C C . VAL A 1 210 ? -2.509 -12.483 -3.563 1.00 83.56 210 VAL A C 1
ATOM 1716 O O . VAL A 1 210 ? -2.927 -12.863 -2.468 1.00 83.56 210 VAL A O 1
ATOM 1719 N N . THR A 1 211 ? -3.218 -12.617 -4.685 1.00 82.00 211 THR A N 1
ATOM 1720 C CA . THR A 1 211 ? -4.563 -13.219 -4.717 1.00 82.00 211 THR A CA 1
ATOM 1721 C C . THR A 1 211 ? -4.563 -14.744 -4.612 1.00 82.00 211 THR A C 1
ATOM 1723 O O . THR A 1 211 ? -5.622 -15.348 -4.467 1.00 82.00 211 THR A O 1
ATOM 1726 N N . SER A 1 212 ? -3.393 -15.385 -4.674 1.00 85.25 212 SER A N 1
ATOM 1727 C CA . SER A 1 212 ? -3.286 -16.841 -4.626 1.00 85.25 212 SER A CA 1
ATOM 1728 C C . SER A 1 212 ? -3.800 -17.416 -3.304 1.00 85.25 212 SER A C 1
ATOM 1730 O O . SER A 1 212 ? -3.493 -16.926 -2.213 1.00 85.25 212 SER A O 1
ATOM 1732 N N . THR A 1 213 ? -4.521 -18.532 -3.398 1.00 79.69 213 THR A N 1
ATOM 1733 C CA . THR A 1 213 ? -4.981 -19.309 -2.239 1.00 79.69 213 THR A CA 1
ATOM 1734 C C . THR A 1 213 ? -3.806 -19.887 -1.445 1.00 79.69 213 THR A C 1
ATOM 1736 O O . THR A 1 213 ? -3.849 -19.974 -0.214 1.00 79.69 213 THR A O 1
ATOM 1739 N N . SER A 1 214 ? -2.698 -20.211 -2.117 1.00 82.00 214 SER A N 1
ATOM 1740 C CA . SER A 1 214 ? -1.533 -20.802 -1.466 1.00 82.00 214 SER A CA 1
ATOM 1741 C C . SER A 1 214 ? -0.721 -19.766 -0.670 1.00 82.00 214 SER A C 1
ATOM 1743 O O . SER A 1 214 ? -0.381 -18.677 -1.138 1.00 82.00 214 SER A O 1
ATOM 1745 N N . VAL A 1 215 ? -0.353 -20.118 0.565 1.00 76.31 215 VAL A N 1
ATOM 1746 C CA . VAL A 1 215 ? 0.491 -19.264 1.426 1.00 76.31 215 VAL A CA 1
ATOM 1747 C C . VAL A 1 215 ? 1.906 -19.120 0.853 1.00 76.31 215 VAL A C 1
ATOM 1749 O O . VAL A 1 215 ? 2.521 -18.061 0.986 1.00 76.31 215 VAL A O 1
ATOM 1752 N N . LYS A 1 216 ? 2.416 -20.167 0.187 1.00 82.88 216 LYS A N 1
ATOM 1753 C CA . LYS A 1 216 ? 3.745 -20.165 -0.442 1.00 82.88 216 LYS A CA 1
ATOM 1754 C C . LYS A 1 216 ? 3.840 -19.101 -1.539 1.00 82.88 216 LYS A C 1
ATOM 1756 O O . LYS A 1 216 ? 4.757 -18.288 -1.483 1.00 82.88 216 LYS A O 1
ATOM 1761 N N . LEU A 1 217 ? 2.872 -19.042 -2.462 1.00 82.31 217 LEU A N 1
ATOM 1762 C CA . LEU A 1 217 ? 2.867 -18.041 -3.540 1.00 82.31 217 LEU A CA 1
ATOM 1763 C C . LEU A 1 217 ? 2.701 -16.615 -2.995 1.00 82.31 217 LEU A C 1
ATOM 1765 O O . LEU A 1 217 ? 3.449 -15.723 -3.389 1.00 82.31 217 LEU A O 1
ATOM 1769 N N . ARG A 1 218 ? 1.834 -16.408 -1.995 1.00 78.94 218 ARG A N 1
ATOM 1770 C CA . ARG A 1 218 ? 1.684 -15.094 -1.338 1.00 78.94 218 ARG A CA 1
ATOM 1771 C C . ARG A 1 218 ? 2.955 -14.590 -0.660 1.00 78.94 218 ARG A C 1
ATOM 1773 O O . ARG A 1 218 ? 3.121 -13.383 -0.502 1.00 78.94 218 ARG A O 1
ATOM 1780 N N . ARG A 1 219 ? 3.840 -15.488 -0.212 1.00 79.12 219 ARG A N 1
ATOM 1781 C CA . ARG A 1 219 ? 5.113 -15.121 0.429 1.00 79.12 219 ARG A CA 1
ATOM 1782 C C . ARG A 1 219 ? 6.150 -14.617 -0.583 1.00 79.12 219 ARG A C 1
ATOM 1784 O O . ARG A 1 219 ? 7.020 -13.845 -0.189 1.00 79.12 219 ARG A O 1
ATOM 1791 N N . ILE A 1 220 ? 6.042 -15.020 -1.852 1.00 83.94 220 ILE A N 1
ATOM 1792 C CA . ILE A 1 220 ? 6.927 -14.557 -2.935 1.00 83.94 220 ILE A CA 1
ATOM 1793 C C . ILE A 1 220 ? 6.717 -13.063 -3.179 1.00 83.94 220 ILE A C 1
ATOM 1795 O O . ILE A 1 220 ? 7.692 -12.314 -3.249 1.00 83.94 220 ILE A O 1
ATOM 1799 N N . SER A 1 221 ? 5.454 -12.623 -3.221 1.00 82.25 221 SER A N 1
ATOM 1800 C CA . SER A 1 221 ? 5.121 -11.199 -3.214 1.00 82.25 221 SER A CA 1
ATOM 1801 C C . SER A 1 221 ? 5.527 -10.605 -1.867 1.00 82.25 221 SER A C 1
ATOM 1803 O O . SER A 1 221 ? 4.857 -10.754 -0.842 1.00 82.25 221 SER A O 1
ATOM 1805 N N . SER A 1 222 ? 6.699 -9.984 -1.837 1.00 84.19 222 SER A N 1
ATOM 1806 C CA . SER A 1 222 ? 7.183 -9.243 -0.685 1.00 84.19 222 SER A CA 1
ATOM 1807 C C . SER A 1 222 ? 8.026 -8.070 -1.148 1.00 84.19 222 SER A C 1
ATOM 1809 O O . SER A 1 222 ? 8.798 -8.164 -2.103 1.00 84.19 222 SER A O 1
ATOM 1811 N N . PHE A 1 223 ? 7.931 -6.964 -0.418 1.00 84.00 223 PHE A N 1
ATOM 1812 C CA . PHE A 1 223 ? 8.686 -5.758 -0.740 1.00 84.00 223 PHE A CA 1
ATOM 1813 C C . PHE A 1 223 ? 10.208 -5.978 -0.717 1.00 84.00 223 PHE A C 1
ATOM 1815 O O . PHE A 1 223 ? 10.937 -5.388 -1.509 1.00 84.00 223 PHE A O 1
ATOM 1822 N N . LYS A 1 224 ? 10.699 -6.881 0.145 1.00 85.50 224 LYS A N 1
ATOM 1823 C CA . LYS A 1 224 ? 12.119 -7.267 0.181 1.00 85.50 224 LYS A CA 1
ATOM 1824 C C . LYS A 1 224 ? 12.550 -7.970 -1.107 1.00 85.50 224 LYS A C 1
ATOM 1826 O O . LYS A 1 224 ? 13.608 -7.648 -1.632 1.00 85.50 224 LYS A O 1
ATOM 1831 N N . VAL A 1 225 ? 11.732 -8.893 -1.617 1.00 88.19 225 VAL A N 1
ATOM 1832 C CA . VAL A 1 225 ? 12.002 -9.588 -2.885 1.00 88.19 225 VAL A CA 1
ATOM 1833 C C . VAL A 1 225 ? 11.944 -8.601 -4.049 1.00 88.19 225 VAL A C 1
ATOM 1835 O O . VAL A 1 225 ? 12.875 -8.570 -4.843 1.00 88.19 225 VAL A O 1
ATOM 1838 N N . ALA A 1 226 ? 10.929 -7.732 -4.104 1.00 88.56 226 ALA A N 1
ATOM 1839 C CA . ALA A 1 226 ? 10.786 -6.728 -5.163 1.00 88.56 226 ALA A CA 1
ATOM 1840 C C . ALA A 1 226 ? 11.998 -5.777 -5.262 1.00 88.56 226 ALA A C 1
ATOM 1842 O O . ALA A 1 226 ? 12.448 -5.451 -6.364 1.00 88.56 226 ALA A O 1
ATOM 1843 N N . LYS A 1 227 ? 12.574 -5.384 -4.116 1.00 89.50 227 LYS A N 1
ATOM 1844 C CA . LYS A 1 227 ? 13.791 -4.556 -4.050 1.00 89.50 227 LYS A CA 1
ATOM 1845 C C . LYS A 1 227 ? 15.018 -5.209 -4.679 1.00 89.50 227 LYS A C 1
ATOM 1847 O O . LYS A 1 227 ? 15.823 -4.497 -5.264 1.00 89.50 227 LYS A O 1
ATOM 1852 N N . TRP A 1 228 ? 15.164 -6.527 -4.563 1.00 90.69 228 TRP A N 1
ATOM 1853 C CA . TRP A 1 228 ? 16.275 -7.268 -5.172 1.00 90.69 228 TRP A CA 1
ATOM 1854 C C . TRP A 1 228 ? 15.984 -7.665 -6.617 1.00 90.69 228 TRP A C 1
ATOM 1856 O O . TRP A 1 228 ? 16.854 -7.570 -7.479 1.00 90.69 228 TRP A O 1
ATOM 1866 N N . TYR A 1 229 ? 14.744 -8.063 -6.889 1.00 92.44 229 TYR A N 1
ATOM 1867 C CA . TYR A 1 229 ? 14.289 -8.464 -8.212 1.00 92.44 229 TYR A CA 1
ATOM 1868 C C . TYR A 1 229 ? 14.395 -7.324 -9.232 1.00 92.44 229 TYR A C 1
ATOM 1870 O O . TYR A 1 229 ? 14.815 -7.566 -10.358 1.00 92.44 229 TYR A O 1
ATOM 1878 N N . GLY A 1 230 ? 14.073 -6.083 -8.844 1.00 91.56 230 GLY A N 1
ATOM 1879 C CA . GLY A 1 230 ? 14.156 -4.922 -9.736 1.00 91.56 230 GLY A CA 1
ATOM 1880 C C . GLY A 1 230 ? 15.545 -4.738 -10.369 1.00 91.56 230 GLY A C 1
ATOM 1881 O O . GLY A 1 230 ? 15.667 -4.861 -11.588 1.00 91.56 230 GLY A O 1
ATOM 1882 N N . PRO A 1 231 ? 16.602 -4.495 -9.573 1.00 92.44 231 PRO A N 1
ATOM 1883 C CA . PRO A 1 231 ? 17.972 -4.368 -10.071 1.00 92.44 231 PRO A CA 1
ATOM 1884 C C . PRO A 1 231 ? 18.475 -5.617 -10.801 1.00 92.44 231 PRO A C 1
ATOM 1886 O O . PRO A 1 231 ? 19.129 -5.497 -11.836 1.00 92.44 231 PRO A O 1
ATOM 1889 N N . LEU A 1 232 ? 18.145 -6.813 -10.301 1.00 94.44 232 LEU A N 1
ATOM 1890 C CA . LEU A 1 232 ? 18.537 -8.070 -10.940 1.00 94.44 232 LEU A CA 1
ATOM 1891 C C . LEU A 1 232 ? 17.941 -8.198 -12.347 1.00 94.44 232 LEU A C 1
ATOM 1893 O O . LEU A 1 232 ? 18.655 -8.528 -13.288 1.00 94.44 232 LEU A O 1
ATOM 1897 N N . SER A 1 233 ? 16.656 -7.875 -12.507 1.00 93.69 233 SER A N 1
ATOM 1898 C CA . SER A 1 233 ? 15.988 -7.876 -13.808 1.00 93.69 233 SER A CA 1
ATOM 1899 C C . SER A 1 233 ? 16.630 -6.876 -14.773 1.00 93.69 233 SER A C 1
ATOM 1901 O O . SER A 1 233 ? 16.890 -7.218 -15.927 1.00 93.69 233 SER A O 1
ATOM 1903 N N . VAL A 1 234 ? 16.976 -5.672 -14.295 1.00 94.56 234 VAL A N 1
ATOM 1904 C CA . VAL A 1 234 ? 17.698 -4.674 -15.103 1.00 94.56 234 VAL A CA 1
ATOM 1905 C C . VAL A 1 234 ? 19.028 -5.229 -15.610 1.00 94.56 234 VAL A C 1
ATOM 1907 O O . VAL A 1 234 ? 19.307 -5.131 -16.803 1.00 94.56 234 VAL A O 1
ATOM 1910 N N . LEU A 1 235 ? 19.822 -5.858 -14.739 1.00 94.44 235 LEU A N 1
ATOM 1911 C CA . LEU A 1 235 ? 21.095 -6.483 -15.114 1.00 94.44 235 LEU A CA 1
ATOM 1912 C C . LEU A 1 235 ? 20.905 -7.607 -16.139 1.00 94.44 235 LEU A C 1
ATOM 1914 O O . LEU A 1 235 ? 21.609 -7.636 -17.148 1.00 94.44 235 LEU A O 1
ATOM 1918 N N . CYS A 1 236 ? 19.933 -8.496 -15.923 1.00 95.31 236 CYS A N 1
ATOM 1919 C CA . CYS A 1 236 ? 19.626 -9.569 -16.866 1.00 95.31 236 CYS A CA 1
ATOM 1920 C C . CYS A 1 236 ? 19.277 -9.009 -18.249 1.00 95.31 236 CYS A C 1
ATOM 1922 O O . CYS A 1 236 ? 19.863 -9.427 -19.247 1.00 95.31 236 CYS A O 1
ATOM 1924 N N . TRP A 1 237 ? 18.371 -8.032 -18.323 1.00 95.00 237 TRP A N 1
ATOM 1925 C CA . TRP A 1 237 ? 17.982 -7.425 -19.595 1.00 95.00 237 TRP A CA 1
ATOM 1926 C C . TRP A 1 237 ? 19.123 -6.654 -20.260 1.00 95.00 237 TRP A C 1
ATOM 1928 O O . TRP A 1 237 ? 19.240 -6.713 -21.482 1.00 95.00 237 TRP A O 1
ATOM 1938 N N . MET A 1 238 ? 20.000 -5.996 -19.493 1.00 93.19 238 MET A N 1
ATOM 1939 C CA . MET A 1 238 ? 21.210 -5.384 -20.051 1.00 93.19 238 MET A CA 1
ATOM 1940 C C . MET A 1 238 ? 22.071 -6.419 -20.780 1.00 93.19 238 MET A C 1
ATOM 1942 O O . MET A 1 238 ? 22.450 -6.191 -21.924 1.00 93.19 238 MET A O 1
ATOM 1946 N N . ILE A 1 239 ? 22.303 -7.585 -20.169 1.00 92.38 239 ILE A N 1
ATOM 1947 C CA . ILE A 1 239 ? 23.086 -8.671 -20.777 1.00 92.38 239 ILE A CA 1
ATOM 1948 C C . ILE A 1 239 ? 22.399 -9.204 -22.042 1.00 92.38 239 ILE A C 1
ATOM 1950 O O . ILE A 1 239 ? 23.041 -9.323 -23.086 1.00 92.38 239 ILE A O 1
ATOM 1954 N N . PHE A 1 240 ? 21.088 -9.468 -21.988 1.00 91.69 240 PHE A N 1
ATOM 1955 C CA . PHE A 1 240 ? 20.334 -9.949 -23.153 1.00 91.69 240 PHE A CA 1
ATOM 1956 C C . PHE A 1 240 ? 20.414 -8.987 -24.345 1.00 91.69 240 PHE A C 1
ATOM 1958 O O . PHE A 1 240 ? 20.455 -9.435 -25.491 1.00 91.69 240 PHE A O 1
ATOM 1965 N N . TYR A 1 241 ? 20.476 -7.676 -24.104 1.00 89.88 241 TYR A N 1
ATOM 1966 C CA . TYR A 1 241 ? 20.498 -6.663 -25.160 1.00 89.88 241 TYR A CA 1
ATOM 1967 C C . TYR A 1 241 ? 21.892 -6.263 -25.660 1.00 89.88 241 TYR A C 1
ATOM 1969 O O . TYR A 1 241 ? 21.974 -5.463 -26.594 1.00 89.88 241 TYR A O 1
ATOM 1977 N N . VAL A 1 242 ? 22.982 -6.840 -25.134 1.00 88.56 242 VAL A N 1
ATOM 1978 C CA . VAL A 1 242 ? 24.365 -6.541 -25.580 1.00 88.56 242 VAL A CA 1
ATOM 1979 C C . VAL A 1 242 ? 24.532 -6.704 -27.096 1.00 88.56 242 VAL A C 1
ATOM 1981 O O . VAL A 1 242 ? 25.245 -5.931 -27.733 1.00 88.56 242 VAL A O 1
ATOM 1984 N N . HIS A 1 243 ? 23.809 -7.645 -27.708 1.00 83.62 243 HIS A N 1
ATOM 1985 C CA . HIS A 1 243 ? 23.831 -7.889 -29.152 1.00 83.62 243 HIS A CA 1
ATOM 1986 C C . HIS A 1 243 ? 23.438 -6.663 -30.010 1.00 83.62 243 HIS A C 1
ATOM 1988 O O . HIS A 1 243 ? 23.908 -6.540 -31.141 1.00 83.62 243 HIS A O 1
ATOM 1994 N N . ILE A 1 244 ? 22.634 -5.720 -29.495 1.00 83.12 244 ILE A N 1
ATOM 1995 C CA . ILE A 1 244 ? 22.309 -4.467 -30.208 1.00 83.12 244 ILE A CA 1
ATOM 1996 C C . ILE A 1 244 ? 23.558 -3.609 -30.402 1.00 83.12 244 ILE A C 1
ATOM 1998 O O . ILE A 1 244 ? 23.700 -2.955 -31.433 1.00 83.12 244 ILE A O 1
ATOM 2002 N N . TRP A 1 245 ? 24.474 -3.634 -29.436 1.00 79.94 245 TRP A N 1
ATOM 2003 C CA . TRP A 1 245 ? 25.708 -2.860 -29.498 1.00 79.94 245 TRP A CA 1
ATOM 2004 C C . TRP A 1 245 ? 26.632 -3.337 -30.626 1.00 79.94 245 TRP A C 1
ATOM 2006 O O . TRP A 1 245 ? 27.346 -2.534 -31.216 1.00 79.94 245 TRP A O 1
ATOM 2016 N N . ILE A 1 246 ? 26.559 -4.629 -30.962 1.00 79.94 246 ILE A N 1
ATOM 2017 C CA . ILE A 1 246 ? 27.331 -5.270 -32.034 1.00 79.94 246 ILE A CA 1
ATOM 2018 C C . ILE A 1 246 ? 26.600 -5.161 -33.383 1.00 79.94 246 ILE A C 1
ATOM 2020 O O . ILE A 1 246 ? 27.218 -4.940 -34.416 1.00 79.94 246 ILE A O 1
ATOM 2024 N N . GLY A 1 247 ? 25.272 -5.313 -33.391 1.00 72.50 247 GLY A N 1
ATOM 2025 C CA . GLY A 1 247 ? 24.478 -5.435 -34.618 1.00 72.50 247 GLY A CA 1
ATOM 2026 C C . GLY A 1 247 ? 24.099 -4.124 -35.318 1.00 72.50 247 GLY A C 1
ATOM 2027 O O . GLY A 1 247 ? 23.430 -4.169 -36.355 1.00 72.50 247 GLY A O 1
ATOM 2028 N N . TYR A 1 248 ? 24.473 -2.969 -34.766 1.00 74.06 248 TYR A N 1
ATOM 2029 C CA . TYR A 1 248 ? 24.215 -1.648 -35.344 1.00 74.06 248 TYR A CA 1
ATOM 2030 C C . TYR A 1 248 ? 25.525 -0.890 -35.547 1.00 74.06 248 TYR A C 1
ATOM 2032 O O . TYR A 1 248 ? 26.396 -0.907 -34.685 1.00 74.06 248 TYR A O 1
ATOM 2040 N N . SER A 1 249 ? 25.635 -0.158 -36.656 1.00 69.12 249 SER A N 1
ATOM 2041 C CA . SER A 1 249 ? 26.745 0.773 -36.878 1.00 69.12 249 SER A CA 1
ATOM 2042 C C . SER A 1 249 ? 26.264 2.093 -37.463 1.00 69.12 249 SER A C 1
ATOM 2044 O O . SER A 1 249 ? 25.402 2.126 -38.344 1.00 69.12 249 SER A O 1
ATOM 2046 N N . GLY A 1 250 ? 26.850 3.189 -36.978 1.00 64.19 250 GLY A N 1
ATOM 2047 C CA . GLY A 1 250 ? 26.769 4.489 -37.637 1.00 64.19 250 GLY A CA 1
ATOM 2048 C C . GLY A 1 250 ? 27.762 4.543 -38.798 1.00 64.19 250 GLY A C 1
ATOM 2049 O O . GLY A 1 250 ? 28.927 4.187 -38.620 1.00 64.19 250 GLY A O 1
ATOM 2050 N N . TYR A 1 251 ? 27.304 4.958 -39.977 1.00 62.09 251 TYR A N 1
ATOM 2051 C CA . TYR A 1 251 ? 28.173 5.186 -41.134 1.00 62.09 251 TYR A CA 1
ATOM 2052 C C . TYR A 1 251 ? 28.819 6.573 -41.035 1.00 62.09 251 TYR A C 1
ATOM 2054 O O . TYR A 1 251 ? 28.173 7.526 -40.602 1.00 62.09 251 TYR A O 1
ATOM 2062 N N . ARG A 1 252 ? 30.082 6.699 -41.470 1.00 56.47 252 ARG A N 1
ATOM 2063 C CA . ARG A 1 252 ? 30.807 7.987 -41.518 1.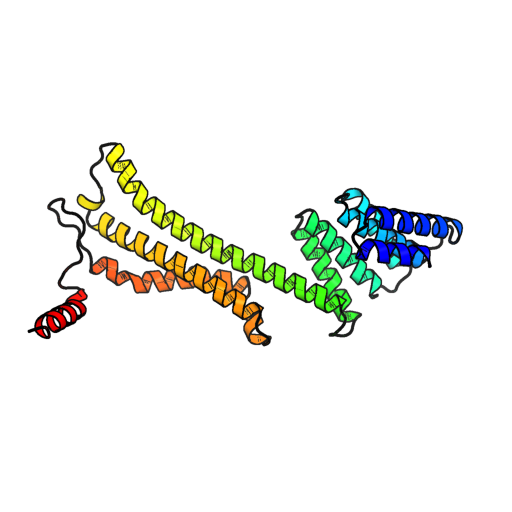00 56.47 252 ARG A CA 1
ATOM 2064 C C . ARG A 1 252 ? 30.233 8.975 -42.544 1.00 56.47 252 ARG A C 1
ATOM 2066 O O . ARG A 1 252 ? 30.591 10.145 -42.512 1.00 56.47 252 ARG A O 1
ATOM 2073 N N . ASP A 1 253 ? 29.299 8.530 -43.380 1.00 55.47 253 ASP A N 1
ATOM 2074 C CA . ASP A 1 253 ? 28.734 9.301 -44.495 1.00 55.47 253 ASP A CA 1
ATOM 2075 C C . ASP A 1 253 ? 27.545 10.195 -44.079 1.00 55.47 253 ASP A C 1
ATOM 2077 O O . ASP A 1 253 ? 26.796 10.682 -44.922 1.00 55.47 253 ASP A O 1
ATOM 2081 N N . GLY A 1 254 ? 27.298 10.369 -42.773 1.00 56.34 254 GLY A N 1
ATOM 2082 C CA . GLY A 1 254 ? 26.196 11.190 -42.250 1.00 56.34 254 GLY A CA 1
ATOM 2083 C C . GLY A 1 254 ? 24.798 10.568 -42.393 1.00 56.34 254 GLY A C 1
ATOM 2084 O O . GLY A 1 254 ? 23.795 11.220 -42.088 1.00 56.34 254 GLY A O 1
ATOM 2085 N N . SER A 1 255 ? 24.709 9.309 -42.833 1.00 61.00 255 SER A N 1
ATOM 2086 C CA . SER A 1 255 ? 23.445 8.576 -42.927 1.00 61.00 255 SER A CA 1
ATOM 2087 C C . SER A 1 255 ? 22.942 8.101 -41.555 1.00 61.00 255 SER A C 1
ATOM 2089 O O . SER A 1 255 ? 23.701 7.928 -40.600 1.00 61.00 255 SER A O 1
ATOM 2091 N N . SER A 1 256 ? 21.622 7.925 -41.435 1.00 63.41 256 SER A N 1
ATOM 2092 C CA . SER A 1 256 ? 20.982 7.420 -40.218 1.00 63.41 256 SER A CA 1
ATOM 2093 C C . SER A 1 256 ? 21.433 5.993 -39.900 1.00 63.41 256 SER A C 1
ATOM 2095 O O . SER A 1 256 ? 21.762 5.215 -40.794 1.00 63.41 256 SER A O 1
ATOM 2097 N N . CYS A 1 257 ? 21.443 5.634 -38.616 1.00 69.56 257 CYS A N 1
ATOM 2098 C CA . CYS A 1 257 ? 21.954 4.336 -38.187 1.00 69.56 257 CYS A CA 1
ATOM 2099 C C . CYS A 1 257 ? 21.169 3.171 -38.762 1.00 69.56 257 CYS A C 1
ATOM 2101 O O . CYS A 1 257 ? 19.941 3.108 -38.664 1.00 69.56 257 CYS A O 1
ATOM 2103 N N . LYS A 1 258 ? 21.919 2.230 -39.330 1.00 69.62 258 LYS A N 1
ATOM 2104 C CA . LYS A 1 258 ? 21.392 1.026 -39.956 1.00 69.62 258 LYS A CA 1
ATOM 2105 C C . LYS A 1 258 ? 21.873 -0.206 -39.206 1.00 69.62 258 LYS A C 1
ATOM 2107 O O . LYS A 1 258 ? 22.907 -0.211 -38.534 1.00 69.62 258 LYS A O 1
ATOM 2112 N N . ARG A 1 259 ? 21.062 -1.250 -39.310 1.00 69.69 259 ARG A N 1
ATOM 2113 C CA . ARG A 1 259 ? 21.387 -2.589 -38.831 1.00 69.69 259 ARG A CA 1
ATOM 2114 C C . ARG A 1 259 ? 22.438 -3.184 -39.771 1.00 69.69 259 ARG A C 1
ATOM 2116 O O . ARG A 1 259 ? 22.295 -3.037 -40.979 1.00 69.69 259 ARG A O 1
ATOM 2123 N N . GLN A 1 260 ? 23.472 -3.827 -39.237 1.00 69.12 260 GLN A N 1
ATOM 2124 C CA . GLN A 1 260 ? 24.468 -4.507 -40.065 1.00 69.12 260 GLN A CA 1
ATOM 2125 C C . GLN A 1 260 ? 23.871 -5.789 -40.654 1.00 69.12 260 GLN A C 1
ATOM 2127 O O . GLN A 1 260 ? 23.399 -6.653 -39.910 1.00 69.12 260 GLN A O 1
ATOM 2132 N N . ASP A 1 261 ? 23.917 -5.928 -41.980 1.00 59.03 261 ASP A N 1
ATOM 2133 C CA . ASP A 1 261 ? 23.336 -7.069 -42.703 1.00 59.03 261 ASP A CA 1
ATOM 2134 C C . ASP A 1 261 ? 23.991 -8.417 -42.336 1.00 59.03 261 ASP A C 1
ATOM 2136 O O . ASP A 1 261 ? 23.335 -9.457 -42.379 1.00 59.03 261 ASP A O 1
ATOM 2140 N N . GLY A 1 262 ? 25.253 -8.406 -41.887 1.00 56.75 262 GLY A N 1
ATOM 2141 C CA . GLY A 1 262 ? 26.001 -9.602 -41.475 1.00 56.75 262 GLY A CA 1
ATOM 2142 C C . GLY A 1 262 ? 25.635 -10.169 -40.095 1.00 56.75 262 GLY A C 1
ATOM 2143 O O . GLY A 1 262 ? 25.731 -11.372 -39.880 1.00 56.75 262 GLY A O 1
ATOM 2144 N N . ALA A 1 263 ? 25.166 -9.340 -39.157 1.00 53.69 263 ALA A N 1
ATOM 2145 C CA . ALA A 1 263 ? 24.990 -9.747 -37.755 1.00 53.69 263 ALA A CA 1
ATOM 2146 C C . ALA A 1 263 ? 23.704 -10.558 -37.483 1.00 53.69 263 ALA A C 1
ATOM 2148 O O . ALA A 1 263 ? 23.556 -11.156 -36.421 1.00 53.69 263 ALA A O 1
ATOM 2149 N N . TYR A 1 264 ? 22.760 -10.586 -38.431 1.00 54.94 264 TYR A N 1
ATOM 2150 C CA . TYR A 1 264 ? 21.468 -11.280 -38.300 1.00 54.94 264 TYR A CA 1
ATOM 2151 C C . TYR A 1 264 ? 21.115 -12.099 -39.549 1.00 54.94 264 TYR A C 1
ATOM 2153 O O . TYR A 1 264 ? 19.937 -12.235 -39.896 1.00 54.94 264 TYR A O 1
ATOM 2161 N N . GLN A 1 265 ? 22.122 -12.640 -40.242 1.00 48.78 265 GLN A N 1
ATOM 2162 C CA . GLN A 1 265 ? 21.949 -13.370 -41.505 1.00 48.78 265 GLN A CA 1
ATOM 2163 C C . GLN A 1 265 ? 20.929 -14.519 -41.419 1.00 48.78 265 GLN A C 1
ATOM 2165 O O . GLN A 1 265 ? 20.199 -14.751 -42.381 1.00 48.78 265 GLN A O 1
ATOM 2170 N N . GLY A 1 266 ? 20.763 -15.152 -40.251 1.00 51.12 266 GLY A N 1
ATOM 2171 C CA . GLY A 1 266 ? 19.738 -16.182 -40.037 1.00 51.12 266 GLY A CA 1
ATOM 2172 C C . GLY A 1 266 ? 18.299 -15.720 -40.319 1.00 51.12 266 GLY A C 1
ATOM 2173 O O . GLY A 1 266 ? 17.493 -16.503 -40.810 1.00 51.12 266 GLY A O 1
ATOM 2174 N N . TYR A 1 267 ? 17.963 -14.444 -40.091 1.00 47.88 267 TYR A N 1
ATOM 2175 C CA . TYR A 1 267 ? 16.609 -13.921 -40.338 1.00 47.88 267 TYR A CA 1
ATOM 2176 C C . TYR A 1 267 ? 16.391 -13.499 -41.801 1.00 47.88 267 TYR A C 1
ATOM 2178 O O . TYR A 1 267 ? 15.272 -13.566 -42.313 1.00 47.88 267 TYR A O 1
ATOM 2186 N N . GLN A 1 268 ? 17.454 -13.087 -42.503 1.00 48.72 268 GLN A N 1
ATOM 2187 C CA . GLN A 1 268 ? 17.372 -12.760 -43.931 1.00 48.72 268 GLN A CA 1
ATOM 2188 C C . GLN A 1 268 ? 17.196 -14.012 -44.801 1.00 48.72 268 GLN A C 1
ATOM 2190 O O . GLN A 1 268 ? 16.471 -13.954 -45.793 1.00 48.72 268 GLN A O 1
ATOM 2195 N N . ILE A 1 269 ? 17.753 -15.156 -44.385 1.00 51.84 269 ILE A N 1
ATOM 2196 C CA . ILE A 1 269 ? 17.549 -16.446 -45.062 1.00 51.84 269 ILE A CA 1
ATOM 2197 C C . ILE A 1 269 ? 16.061 -16.833 -45.061 1.00 51.84 269 ILE A C 1
ATOM 2199 O O . ILE A 1 269 ? 15.523 -17.159 -46.114 1.00 51.84 269 ILE A O 1
ATOM 2203 N N . PHE A 1 270 ? 15.353 -16.695 -43.933 1.00 48.00 270 PHE A N 1
ATOM 2204 C CA . PHE A 1 270 ? 13.907 -16.970 -43.867 1.00 48.00 270 PHE A CA 1
ATOM 2205 C C . PHE A 1 270 ? 13.062 -15.997 -44.703 1.00 48.00 270 PHE A C 1
ATOM 2207 O O . PHE A 1 270 ? 12.060 -16.394 -45.299 1.00 48.00 270 PHE A O 1
ATOM 2214 N N . ARG A 1 271 ? 13.460 -14.722 -44.783 1.00 46.47 271 ARG A N 1
ATOM 2215 C CA . ARG A 1 271 ? 12.755 -13.724 -45.602 1.00 46.47 271 ARG A CA 1
ATOM 2216 C C . ARG A 1 271 ? 12.947 -13.966 -47.104 1.00 46.47 271 ARG A C 1
ATOM 2218 O O . ARG A 1 271 ? 12.006 -13.752 -47.864 1.00 46.47 271 ARG A O 1
ATOM 2225 N N . ASN A 1 272 ? 14.126 -14.432 -47.513 1.00 51.72 272 ASN A N 1
ATOM 2226 C CA . ASN A 1 272 ? 14.407 -14.806 -48.899 1.00 51.72 272 ASN A CA 1
ATOM 2227 C C . ASN A 1 272 ? 13.765 -16.149 -49.275 1.00 51.72 272 ASN A C 1
ATOM 2229 O O . ASN A 1 272 ? 13.241 -16.263 -50.376 1.00 51.72 272 ASN A O 1
ATOM 2233 N N . TYR A 1 273 ? 13.688 -17.116 -48.354 1.00 51.59 273 TYR A N 1
ATOM 2234 C CA . TYR A 1 273 ? 12.920 -18.349 -48.573 1.00 51.59 273 TYR A CA 1
ATOM 2235 C C . TYR A 1 273 ? 11.433 -18.067 -48.818 1.00 51.59 273 TYR A C 1
ATOM 2237 O O . TYR A 1 273 ? 10.862 -18.618 -49.750 1.00 51.59 273 TYR A O 1
ATOM 2245 N N . ARG A 1 274 ? 10.823 -17.152 -48.049 1.00 48.88 274 ARG A N 1
ATOM 2246 C CA . ARG A 1 274 ? 9.411 -16.771 -48.234 1.00 48.88 274 ARG A CA 1
ATOM 2247 C C . ARG A 1 274 ? 9.145 -16.048 -49.558 1.00 48.88 274 ARG A C 1
ATOM 2249 O O . ARG A 1 274 ? 8.082 -16.221 -50.132 1.00 48.88 274 ARG A O 1
ATOM 2256 N N . LYS A 1 275 ? 10.105 -15.256 -50.047 1.00 52.09 275 LYS A N 1
ATOM 2257 C CA . LYS A 1 275 ? 10.010 -14.610 -51.368 1.00 52.09 275 LYS A CA 1
ATOM 2258 C C . LYS A 1 275 ? 10.203 -15.585 -52.532 1.00 52.09 275 LYS A C 1
ATOM 2260 O O . LYS A 1 275 ? 9.645 -15.356 -53.594 1.00 52.09 275 LYS A O 1
ATOM 2265 N N . ASN A 1 276 ? 10.973 -16.653 -52.333 1.00 52.09 276 ASN A N 1
ATOM 2266 C CA . ASN A 1 276 ? 11.232 -17.660 -53.363 1.00 52.09 276 ASN A CA 1
ATOM 2267 C C . ASN A 1 276 ? 10.207 -18.808 -53.368 1.00 52.09 276 ASN A C 1
ATOM 2269 O O . ASN A 1 276 ? 10.233 -19.619 -54.282 1.00 52.09 276 ASN A O 1
ATOM 2273 N N . SER A 1 277 ? 9.319 -18.889 -52.371 1.00 53.59 277 SER A N 1
ATOM 2274 C CA . SER A 1 277 ? 8.200 -19.845 -52.327 1.00 53.59 277 SER A CA 1
ATOM 2275 C C . SER A 1 277 ? 6.887 -19.288 -52.897 1.00 53.59 277 SER A C 1
ATOM 2277 O O . SER A 1 277 ? 5.867 -19.964 -52.827 1.00 53.59 277 SER A O 1
ATOM 2279 N N . GLU A 1 278 ? 6.888 -18.042 -53.381 1.00 50.22 278 GLU A N 1
ATOM 2280 C CA . GLU A 1 278 ? 5.737 -17.369 -54.011 1.00 50.22 278 GLU A CA 1
ATOM 2281 C C . GLU A 1 278 ? 5.844 -17.327 -55.555 1.00 50.22 278 GLU A C 1
ATOM 2283 O O . GLU A 1 278 ? 5.131 -16.554 -56.193 1.00 50.22 278 GLU A O 1
ATOM 2288 N N . PHE A 1 279 ? 6.704 -18.162 -56.155 1.00 46.88 279 PHE A N 1
ATOM 2289 C CA . PHE A 1 279 ? 6.792 -18.397 -57.603 1.00 46.88 279 PHE A CA 1
ATOM 2290 C C . PHE A 1 279 ? 6.518 -19.860 -57.945 1.00 46.88 279 PHE A C 1
ATOM 2292 O O . PHE A 1 279 ? 7.019 -20.735 -57.201 1.00 46.88 279 PHE A O 1
#

pLDDT: mean 84.75, std 12.11, range [46.47, 97.06]

Sequence (279 aa):
MRSINLGWNYKRHGDAYLAMNYFHDTLHICQRNYFDIDHSITVIALVSIGDTSTDLDVYQNALDYLKKGFQMFKRILPSQHTKIANTLIKFENLFDKQSLLNRAIKYYHSGYKMAQITMPTEHPCLLEYLKYILNLRTSSVCSWYFLAASVANLIAINTGYLTRILAYMGFPDPSRTVGWYCTGRIYISTLSLTLSRHFLCSIVIDRFLVTSTSVKLRRISSFKVAKWYGPLSVLCWMIFYVHIWIGYSGYRDGSSCKRQDGAYQGYQIFRNYRKNSEF